Protein AF-A0A6A6ETF7-F1 (afdb_monomer_lite)

Structure (mmCIF, N/CA/C/O backbone):
data_AF-A0A6A6ETF7-F1
#
_entry.id   AF-A0A6A6ETF7-F1
#
loop_
_atom_site.group_PDB
_atom_site.id
_atom_site.type_symbol
_atom_site.label_atom_id
_atom_site.label_alt_id
_atom_site.label_comp_id
_atom_site.label_asym_id
_atom_site.label_entity_id
_atom_site.label_seq_id
_atom_site.pdbx_PDB_ins_code
_atom_site.Cartn_x
_atom_site.Cartn_y
_atom_site.Cartn_z
_atom_site.occupancy
_atom_site.B_iso_or_equiv
_atom_site.auth_seq_id
_atom_site.auth_comp_id
_atom_site.auth_asym_id
_atom_site.auth_atom_id
_atom_site.pdbx_PDB_model_num
ATOM 1 N N . MET A 1 1 ? 63.932 -12.619 68.335 1.00 44.94 1 MET A N 1
ATOM 2 C CA . MET A 1 1 ? 64.420 -13.642 67.388 1.00 44.94 1 MET A CA 1
ATOM 3 C C . MET A 1 1 ? 63.490 -14.837 67.486 1.00 44.94 1 MET A C 1
ATOM 5 O O . MET A 1 1 ? 63.514 -15.478 68.522 1.00 44.94 1 MET A O 1
ATOM 9 N N . LEU A 1 2 ? 62.611 -15.040 66.499 1.00 38.59 2 LEU A N 1
ATOM 10 C CA . LEU A 1 2 ? 62.119 -16.330 65.983 1.00 38.59 2 LEU A CA 1
ATOM 11 C C . LEU A 1 2 ? 60.986 -16.065 64.975 1.00 38.59 2 LEU A C 1
ATOM 13 O O . LEU A 1 2 ? 60.310 -15.043 65.042 1.00 38.59 2 LEU A O 1
ATOM 17 N N . LEU A 1 3 ? 60.922 -16.939 63.977 1.00 36.97 3 LEU A N 1
ATOM 18 C CA . LEU A 1 3 ? 60.403 -16.742 62.626 1.00 36.97 3 LEU A CA 1
ATOM 19 C C . LEU A 1 3 ? 58.872 -16.887 62.488 1.00 36.97 3 LEU A C 1
ATOM 21 O O . LEU A 1 3 ? 58.194 -17.436 63.348 1.00 36.97 3 LEU A O 1
ATOM 25 N N . SER A 1 4 ? 58.401 -16.395 61.336 1.00 43.34 4 SER A N 1
ATOM 26 C CA . SER A 1 4 ? 57.080 -16.509 60.688 1.00 43.34 4 SER A CA 1
ATOM 27 C C . SER A 1 4 ? 56.398 -17.891 60.768 1.00 43.34 4 SER A C 1
ATOM 29 O O . SER A 1 4 ? 57.079 -18.909 60.894 1.00 43.34 4 SER A O 1
ATOM 31 N N . PRO A 1 5 ? 55.072 -17.938 60.521 1.00 50.41 5 PRO A N 1
ATOM 32 C CA . PRO A 1 5 ? 54.635 -18.752 59.385 1.00 50.41 5 PRO A CA 1
ATOM 33 C C . PRO A 1 5 ? 53.624 -18.058 58.447 1.00 50.41 5 PRO A C 1
ATOM 35 O O . PRO A 1 5 ? 52.528 -17.669 58.834 1.00 50.41 5 PRO A O 1
ATOM 38 N N . SER A 1 6 ? 54.062 -17.931 57.191 1.00 51.25 6 SER A N 1
ATOM 39 C CA . SER A 1 6 ? 53.395 -18.310 55.932 1.00 51.25 6 SER A CA 1
ATOM 40 C C . SER A 1 6 ? 51.904 -17.993 55.719 1.00 51.25 6 SER A C 1
ATOM 42 O O . SER A 1 6 ? 51.019 -18.689 56.213 1.00 51.25 6 SER A O 1
ATOM 44 N N . ASN A 1 7 ? 51.666 -17.047 54.804 1.00 50.84 7 ASN A N 1
ATOM 45 C CA . ASN A 1 7 ? 50.427 -16.888 54.040 1.00 50.84 7 ASN A CA 1
ATOM 46 C C . ASN A 1 7 ? 50.161 -18.128 53.170 1.00 50.84 7 ASN A C 1
ATOM 48 O O . ASN A 1 7 ? 50.950 -18.442 52.278 1.00 50.84 7 ASN A O 1
ATOM 52 N N . ILE A 1 8 ? 49.029 -18.792 53.395 1.00 57.88 8 ILE A N 1
ATOM 53 C CA . ILE A 1 8 ? 48.493 -19.830 52.507 1.00 57.88 8 ILE A CA 1
ATOM 54 C C . ILE A 1 8 ? 47.525 -19.140 51.531 1.00 57.88 8 ILE A C 1
ATOM 56 O O . ILE A 1 8 ? 46.603 -18.462 51.992 1.00 57.88 8 ILE A O 1
ATOM 60 N N . PRO A 1 9 ? 47.685 -19.272 50.203 1.00 49.62 9 PRO A N 1
ATOM 61 C CA . PRO A 1 9 ? 46.727 -18.712 49.263 1.00 49.62 9 PRO A CA 1
ATOM 62 C C . PRO A 1 9 ? 45.439 -19.547 49.299 1.00 49.62 9 PRO A C 1
ATOM 64 O O . PRO A 1 9 ? 45.462 -20.756 49.076 1.00 49.62 9 PRO A O 1
ATOM 67 N N . SER A 1 10 ? 44.305 -18.903 49.587 1.00 49.78 10 SER A N 1
ATOM 68 C CA . SER A 1 10 ? 42.984 -19.521 49.431 1.00 49.78 10 SER A CA 1
ATOM 69 C C . SER A 1 10 ? 42.701 -19.743 47.948 1.00 49.78 10 SER A C 1
ATOM 71 O O . SER A 1 10 ? 42.482 -18.794 47.199 1.00 49.78 10 SER A O 1
ATOM 73 N N . ILE A 1 11 ? 42.702 -21.005 47.525 1.00 54.78 11 ILE A N 1
ATOM 74 C CA . ILE A 1 11 ? 42.208 -21.419 46.213 1.00 54.78 11 ILE A CA 1
ATOM 75 C C . ILE A 1 11 ? 40.679 -21.373 46.279 1.00 54.78 11 ILE A C 1
ATOM 77 O O . ILE A 1 11 ? 40.045 -22.239 46.880 1.00 54.78 11 ILE A O 1
ATOM 81 N N . ALA A 1 12 ? 40.082 -20.341 45.685 1.00 52.72 12 ALA A N 1
ATOM 82 C CA . ALA A 1 12 ? 38.643 -20.286 45.476 1.00 52.72 12 ALA A CA 1
ATOM 83 C C . ALA A 1 12 ? 38.267 -21.275 44.361 1.00 52.72 12 ALA A C 1
ATOM 85 O O . ALA A 1 12 ? 38.562 -21.049 43.188 1.00 52.72 12 ALA A O 1
ATOM 86 N N . PHE A 1 13 ? 37.630 -22.388 44.725 1.00 44.12 13 PHE A N 1
ATOM 87 C CA . PHE A 1 13 ? 36.999 -23.285 43.761 1.00 44.12 13 PHE A CA 1
ATOM 88 C C . PHE A 1 13 ? 35.711 -22.639 43.244 1.00 44.12 13 PHE A C 1
ATOM 90 O O . PHE A 1 13 ? 34.748 -22.460 43.989 1.00 44.12 13 PHE A O 1
ATOM 97 N N . LEU A 1 14 ? 35.688 -22.295 41.956 1.00 45.62 14 LEU A N 1
ATOM 98 C CA . LEU A 1 14 ? 34.476 -21.876 41.262 1.00 45.62 14 LEU A CA 1
ATOM 99 C C . LEU A 1 14 ? 33.649 -23.135 40.952 1.00 45.62 14 LEU A C 1
ATOM 101 O O . LEU A 1 14 ? 33.917 -23.846 39.984 1.00 45.62 14 LEU A O 1
ATOM 105 N N . ILE A 1 15 ? 32.673 -23.455 41.802 1.00 48.34 15 ILE A N 1
ATOM 106 C CA . ILE A 1 15 ? 31.709 -24.524 41.518 1.00 48.34 15 ILE A CA 1
ATOM 107 C C . ILE A 1 15 ? 30.706 -23.972 40.504 1.00 48.34 15 ILE A C 1
ATOM 109 O O . ILE A 1 15 ? 29.792 -23.227 40.855 1.00 48.34 15 ILE A O 1
ATOM 113 N N . ILE A 1 16 ? 30.882 -24.325 39.231 1.00 52.31 16 ILE A N 1
ATOM 114 C CA . ILE A 1 16 ? 29.877 -24.072 38.197 1.00 52.31 16 ILE A CA 1
ATOM 115 C C . ILE A 1 16 ? 28.761 -25.100 38.404 1.00 52.31 16 ILE A C 1
ATOM 117 O O . ILE A 1 16 ? 28.867 -26.241 37.959 1.00 52.31 16 ILE A O 1
ATOM 121 N N . LEU A 1 17 ? 27.693 -24.712 39.106 1.00 51.06 17 LEU A N 1
ATOM 122 C CA . LEU A 1 17 ? 26.443 -25.469 39.088 1.00 51.06 17 LEU A CA 1
ATOM 123 C C . LEU A 1 17 ? 25.827 -25.343 37.690 1.00 51.06 17 LEU A C 1
ATOM 125 O O . LEU A 1 17 ? 25.162 -24.358 37.371 1.00 51.06 17 LEU A O 1
ATOM 129 N N . SER A 1 18 ? 26.041 -26.351 36.847 1.00 55.19 18 SER A N 1
ATOM 130 C CA . SER A 1 18 ? 25.289 -26.530 35.609 1.00 55.19 18 SER A CA 1
ATOM 131 C C . SER A 1 18 ? 23.853 -26.934 35.953 1.00 55.19 18 SER A C 1
ATOM 133 O O . SER A 1 18 ? 23.510 -28.106 36.095 1.00 55.19 18 SER A O 1
ATOM 135 N N . CYS A 1 19 ? 22.979 -25.942 36.115 1.00 49.94 19 CYS A N 1
ATOM 136 C CA . CYS A 1 19 ? 21.549 -26.197 36.204 1.00 49.94 19 CYS A CA 1
ATOM 137 C C . CYS A 1 19 ? 21.045 -26.561 34.800 1.00 49.94 19 CYS A C 1
ATOM 139 O O . CYS A 1 19 ? 20.883 -25.699 33.938 1.00 49.94 19 CYS A O 1
ATOM 141 N N . SER A 1 20 ? 20.846 -27.855 34.551 1.00 55.03 20 SER A N 1
ATOM 142 C CA . SER A 1 20 ? 20.193 -28.337 33.332 1.00 55.03 20 SER A CA 1
ATOM 143 C C . SER A 1 20 ? 18.696 -28.066 33.463 1.00 55.03 20 SER A C 1
ATOM 145 O O . SER A 1 20 ? 17.945 -28.898 33.971 1.00 55.03 20 SER A O 1
ATOM 147 N N . ILE A 1 21 ? 18.257 -26.870 33.072 1.00 57.41 21 ILE A N 1
ATOM 148 C CA . ILE A 1 21 ? 16.829 -26.566 32.984 1.00 57.41 21 ILE A CA 1
ATOM 149 C C . ILE A 1 21 ? 16.309 -27.296 31.748 1.00 57.41 21 ILE A C 1
ATOM 151 O O . ILE A 1 21 ? 16.517 -26.858 30.618 1.00 57.41 21 ILE A O 1
ATOM 155 N N . ASN A 1 22 ? 15.642 -28.430 31.960 1.00 52.59 22 ASN A N 1
ATOM 156 C CA . ASN A 1 22 ? 14.823 -29.045 30.924 1.00 52.59 22 ASN A CA 1
ATOM 157 C C . ASN A 1 22 ? 13.681 -28.075 30.607 1.00 52.59 22 ASN A C 1
ATOM 159 O O . ASN A 1 22 ? 12.698 -27.990 31.344 1.00 52.59 22 ASN A O 1
ATOM 163 N N . VAL A 1 23 ? 13.828 -27.306 29.530 1.00 51.84 23 VAL A N 1
ATOM 164 C CA . VAL A 1 23 ? 12.736 -26.507 28.980 1.00 51.84 23 VAL A CA 1
ATOM 165 C C . VAL A 1 23 ? 11.774 -27.488 28.321 1.00 51.84 23 VAL A C 1
ATOM 167 O O . VAL A 1 23 ? 11.919 -27.834 27.151 1.00 51.84 23 VAL A O 1
ATOM 170 N N . PHE A 1 24 ? 10.802 -27.980 29.086 1.00 53.72 24 PHE A N 1
ATOM 171 C CA . PHE A 1 24 ? 9.647 -28.645 28.502 1.00 53.72 24 PHE A CA 1
ATOM 172 C C . PHE A 1 24 ? 8.941 -27.626 27.612 1.00 53.72 24 PHE A C 1
ATOM 174 O O . PHE A 1 24 ? 8.531 -26.559 28.077 1.00 53.72 24 PHE A O 1
ATOM 181 N N . GLY A 1 25 ? 8.848 -27.935 26.319 1.00 50.88 25 GLY A N 1
ATOM 182 C CA . GLY A 1 25 ? 8.063 -27.151 25.381 1.00 50.88 25 GLY A CA 1
ATOM 183 C C . GLY A 1 25 ? 6.614 -27.155 25.841 1.00 50.88 25 GLY A C 1
ATOM 184 O O . GLY A 1 25 ? 5.885 -28.103 25.573 1.00 50.88 25 GLY A O 1
ATOM 185 N N . LEU A 1 26 ? 6.205 -26.112 26.567 1.00 53.34 26 LEU A N 1
ATOM 186 C CA . LEU A 1 26 ? 4.798 -25.815 26.785 1.00 53.34 26 LEU A CA 1
ATOM 187 C C . LEU A 1 26 ? 4.145 -25.787 25.409 1.00 53.34 26 LEU A C 1
ATOM 189 O O . LEU A 1 26 ? 4.580 -25.043 24.528 1.00 53.34 26 LEU A O 1
ATOM 193 N N . GLU A 1 27 ? 3.129 -26.620 25.235 1.00 53.97 27 GLU A N 1
ATOM 194 C CA . GLU A 1 27 ? 2.269 -26.652 24.067 1.00 53.97 27 GLU A CA 1
ATOM 195 C C . GLU A 1 27 ? 1.580 -25.281 23.965 1.00 53.97 27 GLU A C 1
ATOM 197 O O . GLU A 1 27 ? 0.495 -25.050 24.490 1.00 53.97 27 GLU A O 1
ATOM 202 N N . ARG A 1 28 ? 2.258 -24.304 23.350 1.00 47.19 28 ARG A N 1
ATOM 203 C CA . ARG A 1 28 ? 1.742 -22.953 23.105 1.00 47.19 28 ARG A CA 1
ATOM 204 C C . ARG A 1 28 ? 0.733 -22.999 21.958 1.00 47.19 28 ARG A C 1
ATOM 206 O O . ARG A 1 28 ? 0.881 -22.301 20.961 1.00 47.19 28 ARG A O 1
ATOM 213 N N . ARG A 1 29 ? -0.295 -23.837 22.072 1.00 52.25 29 ARG A N 1
ATOM 214 C CA . ARG A 1 29 ? -1.501 -23.694 21.262 1.00 52.25 29 ARG A CA 1
ATOM 215 C C . ARG A 1 29 ? -2.370 -22.667 21.962 1.00 52.25 29 ARG A C 1
ATOM 217 O O . ARG A 1 29 ? -3.092 -22.987 22.902 1.00 52.25 29 ARG A O 1
ATOM 224 N N . ALA A 1 30 ? -2.265 -21.416 21.523 1.00 52.00 30 ALA A N 1
ATOM 225 C CA . ALA A 1 30 ? -3.294 -20.441 21.840 1.00 52.00 30 ALA A CA 1
ATOM 226 C C . ALA A 1 30 ? -4.632 -21.016 21.334 1.00 52.00 30 ALA A C 1
ATOM 228 O O . ALA A 1 30 ? -4.701 -21.406 20.166 1.00 52.00 30 ALA A O 1
ATOM 229 N N . PRO A 1 31 ? -5.676 -21.129 22.171 1.00 48.16 31 PRO A N 1
ATOM 230 C CA . PRO A 1 31 ? -6.996 -21.494 21.687 1.00 48.16 31 PRO A CA 1
ATOM 231 C C . PRO A 1 31 ? -7.471 -20.399 20.726 1.00 48.16 31 PRO A C 1
ATOM 233 O O . PRO A 1 31 ? -7.942 -19.348 21.154 1.00 48.16 31 PRO A O 1
ATOM 236 N N . SER A 1 32 ? -7.333 -20.617 19.417 1.00 57.53 32 SER A N 1
ATOM 237 C CA . SER A 1 32 ? -7.969 -19.757 18.428 1.00 57.53 32 SER A CA 1
ATOM 238 C C . SER A 1 32 ? -9.425 -20.186 18.338 1.00 57.53 32 SER A C 1
ATOM 240 O O . SER A 1 32 ? -9.745 -21.226 17.761 1.00 57.53 32 SER A O 1
ATOM 242 N N . ARG A 1 33 ? -10.341 -19.402 18.915 1.00 67.06 33 ARG A N 1
ATOM 243 C CA . ARG A 1 33 ? -11.718 -19.454 18.418 1.00 67.06 33 ARG A CA 1
ATOM 244 C C . ARG A 1 33 ? -11.640 -19.133 16.928 1.00 67.06 33 ARG A C 1
ATOM 246 O O . ARG A 1 33 ? -11.000 -18.153 16.560 1.00 67.06 33 ARG A O 1
ATOM 253 N N . ASN A 1 34 ? -12.250 -19.967 16.091 1.00 77.38 34 ASN A N 1
ATOM 254 C CA . ASN A 1 34 ? -12.427 -19.657 14.678 1.00 77.38 34 ASN A CA 1
ATOM 255 C C . ASN A 1 34 ? -13.341 -18.430 14.598 1.00 77.38 34 ASN A C 1
ATOM 257 O O . ASN A 1 34 ? -14.562 -18.554 14.672 1.00 77.38 34 ASN A O 1
ATOM 261 N N . VAL A 1 35 ? -12.743 -17.242 14.562 1.00 86.56 35 VAL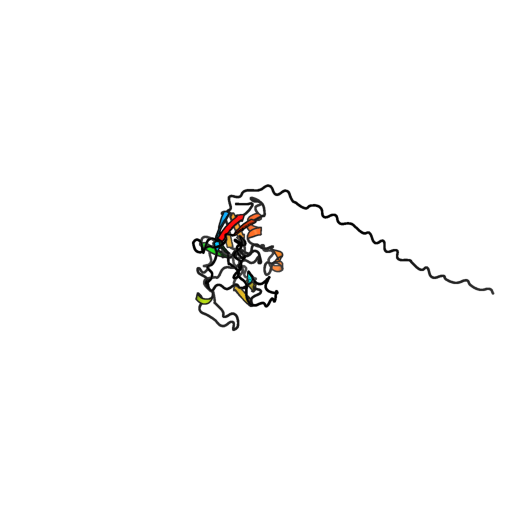 A N 1
ATOM 262 C CA . VAL A 1 35 ? -13.466 -15.989 14.366 1.00 86.56 35 VAL A CA 1
ATOM 263 C C . VAL A 1 35 ? -13.704 -15.873 12.871 1.00 86.56 35 VAL A C 1
ATOM 265 O O . VAL A 1 35 ? -12.749 -15.748 12.110 1.00 86.56 35 VAL A O 1
ATOM 268 N N . LEU A 1 36 ? -14.963 -15.977 12.453 1.00 91.12 36 LEU A N 1
ATOM 269 C CA . LEU A 1 36 ? -15.358 -15.639 11.090 1.00 91.12 36 LEU A CA 1
ATOM 270 C C . LEU A 1 36 ? -15.391 -14.118 10.962 1.00 91.12 36 LEU A C 1
ATOM 272 O O . LEU A 1 36 ? -15.839 -13.432 11.883 1.00 91.12 36 LEU A O 1
ATOM 276 N N . THR A 1 37 ? -14.934 -13.598 9.831 1.00 92.75 37 THR A N 1
ATOM 277 C CA . THR A 1 37 ? -14.960 -12.163 9.539 1.00 92.75 37 THR A CA 1
ATOM 278 C C . THR A 1 37 ? -15.678 -11.892 8.226 1.00 92.75 37 THR A C 1
ATOM 280 O O . THR A 1 37 ? -15.548 -12.649 7.269 1.00 92.75 37 THR A O 1
ATOM 283 N N . SER A 1 38 ? -16.425 -10.791 8.164 1.00 94.06 38 SER A N 1
ATOM 284 C CA . SER A 1 38 ? -16.999 -10.277 6.917 1.00 94.06 38 SER A CA 1
ATOM 285 C C . SER A 1 38 ? -16.022 -9.402 6.128 1.00 94.06 38 SER A C 1
ATOM 287 O O . SER A 1 38 ? -16.303 -9.066 4.980 1.00 94.06 38 SER A O 1
ATOM 289 N N . ASN A 1 39 ? -14.881 -9.032 6.719 1.00 95.44 39 ASN A N 1
ATOM 290 C CA . ASN A 1 39 ? -13.873 -8.172 6.098 1.00 95.44 39 ASN A CA 1
ATOM 291 C C . ASN A 1 39 ? -12.986 -9.010 5.170 1.00 95.44 39 ASN A C 1
ATOM 293 O O . ASN A 1 39 ? -11.820 -9.287 5.468 1.00 95.44 39 ASN A O 1
ATOM 297 N N . VAL A 1 40 ? -13.578 -9.466 4.067 1.00 95.00 40 VAL A N 1
ATOM 298 C CA . VAL A 1 40 ? -12.963 -10.384 3.107 1.00 95.00 40 VAL A CA 1
ATOM 299 C C . VAL A 1 40 ? -12.773 -9.690 1.765 1.00 95.00 40 VAL A C 1
ATOM 301 O O . VAL A 1 40 ? -13.702 -9.136 1.181 1.00 95.00 40 VAL A O 1
ATOM 304 N N . LEU A 1 41 ? -11.552 -9.766 1.254 1.00 95.00 41 LEU A N 1
ATOM 305 C CA . LEU A 1 41 ? -11.145 -9.265 -0.046 1.00 95.00 41 LEU A CA 1
ATOM 306 C C . LEU A 1 41 ? -10.841 -10.421 -0.989 1.00 95.00 41 LEU A C 1
ATOM 308 O O . LEU A 1 41 ? -10.175 -11.393 -0.627 1.00 95.00 41 LEU A O 1
ATOM 312 N N . LYS A 1 42 ? -11.284 -10.277 -2.237 1.00 94.94 42 LYS A N 1
AT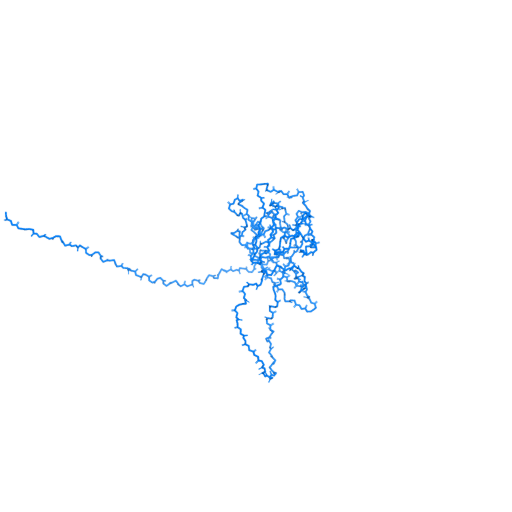OM 313 C CA . LYS A 1 42 ? -10.899 -11.186 -3.311 1.00 94.94 42 LYS A CA 1
ATOM 314 C C . LYS A 1 42 ? -9.511 -10.829 -3.826 1.00 94.94 42 LYS A C 1
ATOM 316 O O . LYS A 1 42 ? -9.252 -9.685 -4.194 1.00 94.94 42 LYS A O 1
ATOM 321 N N . LEU A 1 43 ? -8.658 -11.838 -3.929 1.00 92.38 43 LEU A N 1
ATOM 322 C CA . LEU A 1 43 ? -7.336 -11.720 -4.516 1.00 92.38 43 LEU A CA 1
ATOM 323 C C . LEU A 1 43 ? -7.371 -12.050 -6.006 1.00 92.38 43 LEU A C 1
ATOM 325 O O . LEU A 1 43 ? -8.068 -12.960 -6.462 1.00 92.38 43 LEU A O 1
ATOM 329 N N . THR A 1 44 ? -6.552 -11.329 -6.759 1.00 89.88 44 THR A N 1
ATOM 330 C CA . THR A 1 44 ? -6.265 -11.598 -8.167 1.00 89.88 44 THR A CA 1
ATOM 331 C C . THR A 1 44 ? -4.793 -11.957 -8.301 1.00 89.88 44 THR A C 1
ATOM 333 O O . THR A 1 44 ? -3.938 -11.260 -7.760 1.00 89.88 44 THR A O 1
ATOM 336 N N . SER A 1 45 ? -4.471 -13.030 -9.019 1.00 85.50 45 SER A N 1
ATOM 337 C CA . SER A 1 45 ? -3.078 -13.376 -9.316 1.00 85.50 45 SER A CA 1
ATOM 338 C C . SER A 1 45 ? -2.637 -12.769 -10.647 1.00 85.50 45 SER A C 1
ATOM 340 O O . SER A 1 45 ? -3.366 -12.864 -11.640 1.00 85.50 45 SER A O 1
ATOM 342 N N . ALA A 1 46 ? -1.425 -12.219 -10.707 1.00 72.88 46 ALA A N 1
ATOM 343 C CA . ALA A 1 46 ? -0.822 -11.817 -11.974 1.00 72.88 46 ALA A CA 1
ATOM 344 C C . ALA A 1 46 ? -0.637 -13.042 -12.899 1.00 72.88 46 ALA A C 1
ATOM 346 O O . ALA A 1 46 ? -0.288 -14.131 -12.427 1.00 72.88 46 ALA A O 1
ATOM 347 N N . PRO A 1 47 ? -0.869 -12.905 -14.218 1.00 64.00 47 PRO A N 1
ATOM 348 C CA . PRO A 1 47 ? -0.591 -13.981 -15.157 1.00 64.00 47 PRO A CA 1
ATOM 349 C C . PRO A 1 47 ? 0.923 -14.153 -15.338 1.00 64.00 47 PRO A C 1
ATOM 351 O O . PRO A 1 47 ? 1.692 -13.204 -15.224 1.00 64.00 47 PRO A O 1
ATOM 354 N N . TRP A 1 48 ? 1.311 -15.359 -15.746 1.00 53.97 48 TRP A N 1
ATOM 355 C CA . TRP A 1 48 ? 2.675 -15.825 -16.026 1.00 53.97 48 TRP A CA 1
ATOM 356 C C . TRP A 1 48 ? 3.581 -14.923 -16.894 1.00 53.97 48 TRP A C 1
ATOM 358 O O . TRP A 1 48 ? 4.779 -15.166 -16.946 1.00 53.97 48 TRP A O 1
ATOM 368 N N . HIS A 1 49 ? 3.033 -13.922 -17.594 1.00 45.59 49 HIS A N 1
ATOM 369 C CA . HIS A 1 49 ? 3.734 -13.128 -18.616 1.00 45.59 49 HIS A CA 1
ATOM 370 C C . HIS A 1 49 ? 3.664 -11.607 -18.391 1.00 45.59 49 HIS A C 1
ATOM 372 O O . HIS A 1 49 ? 3.956 -10.840 -19.308 1.00 45.59 49 HIS A O 1
ATOM 378 N N . PHE A 1 50 ? 3.245 -11.133 -17.214 1.00 39.75 50 PHE A N 1
ATOM 379 C CA . PHE A 1 50 ? 3.284 -9.693 -16.946 1.00 39.75 50 PHE A CA 1
ATOM 380 C C . PHE A 1 50 ? 4.728 -9.241 -16.673 1.00 39.75 50 PHE A C 1
ATOM 382 O O . PHE A 1 50 ? 5.398 -9.857 -15.849 1.00 39.75 50 PHE A O 1
ATOM 389 N N . PRO A 1 51 ? 5.219 -8.156 -17.301 1.00 38.09 51 PRO A N 1
ATOM 390 C CA . PRO A 1 51 ? 6.571 -7.652 -17.090 1.00 38.09 51 PRO A CA 1
ATOM 391 C C . PRO A 1 51 ? 6.654 -6.802 -15.814 1.00 38.09 51 PRO A C 1
ATOM 393 O O . PRO A 1 51 ? 7.379 -5.817 -15.779 1.00 38.09 51 PRO A O 1
ATOM 396 N N . ILE A 1 52 ? 5.898 -7.154 -14.773 1.00 43.00 52 ILE A N 1
ATOM 397 C CA . ILE A 1 52 ? 6.209 -6.693 -13.424 1.00 43.00 52 ILE A CA 1
ATOM 398 C C . ILE A 1 52 ? 6.984 -7.860 -12.845 1.00 43.00 52 ILE A C 1
ATOM 400 O O . ILE A 1 52 ? 6.413 -8.871 -12.444 1.00 43.00 52 ILE A O 1
ATOM 404 N N . SER A 1 53 ? 8.299 -7.759 -12.931 1.00 37.56 53 SER A N 1
ATOM 405 C CA . SER A 1 53 ? 9.208 -8.712 -12.330 1.00 37.56 53 SER A CA 1
ATOM 406 C C . SER A 1 53 ? 9.729 -8.119 -11.020 1.00 37.56 53 SER A C 1
ATOM 408 O O . SER A 1 53 ? 10.910 -7.792 -10.995 1.00 37.56 53 SER A O 1
ATOM 410 N N . PRO A 1 54 ? 8.956 -8.068 -9.915 1.00 39.38 54 PRO A N 1
ATOM 411 C CA . PRO A 1 54 ? 9.603 -8.191 -8.629 1.00 39.38 54 PRO A CA 1
ATOM 412 C C . PRO A 1 54 ? 9.940 -9.682 -8.516 1.00 39.38 54 PRO A C 1
ATOM 414 O O . PRO A 1 54 ? 9.122 -10.516 -8.114 1.00 39.38 54 PRO A O 1
ATOM 417 N N . ASN A 1 55 ? 11.142 -10.059 -8.954 1.00 39.03 55 ASN A N 1
ATOM 418 C CA . ASN A 1 55 ? 11.651 -11.427 -8.795 1.00 39.03 55 ASN A CA 1
ATOM 419 C C . ASN A 1 55 ? 11.925 -11.752 -7.308 1.00 39.03 55 ASN A C 1
ATOM 421 O O . ASN A 1 55 ? 12.404 -12.844 -6.985 1.00 39.03 55 ASN A O 1
ATOM 425 N N . SER A 1 56 ? 11.633 -10.814 -6.406 1.00 41.72 56 SER A N 1
ATOM 426 C CA . SER A 1 56 ? 11.854 -10.873 -4.967 1.00 41.72 56 SER A CA 1
ATOM 427 C C . SER A 1 56 ? 10.910 -11.811 -4.204 1.00 41.72 56 SER A C 1
ATOM 429 O O . SER A 1 56 ? 11.316 -12.337 -3.169 1.00 41.72 56 SER A O 1
ATOM 431 N N . LEU A 1 57 ? 9.708 -12.131 -4.705 1.00 43.91 57 LEU A N 1
ATOM 432 C CA . LEU A 1 57 ? 8.753 -12.943 -3.927 1.00 43.91 57 LEU A CA 1
ATOM 433 C C . LEU A 1 57 ? 9.028 -14.463 -3.920 1.00 43.91 57 LEU A C 1
ATOM 435 O O . LEU A 1 57 ? 8.375 -15.180 -3.164 1.00 43.91 57 LEU A O 1
ATOM 439 N N . SER A 1 58 ? 9.987 -14.996 -4.698 1.00 38.31 58 SER A N 1
ATOM 440 C CA . SER A 1 58 ? 10.274 -16.452 -4.696 1.00 38.31 58 SER A CA 1
ATOM 441 C C . SER A 1 58 ? 11.734 -16.885 -4.591 1.00 38.31 58 SER A C 1
ATOM 443 O O . SER A 1 58 ? 12.012 -18.085 -4.647 1.00 38.31 58 SER A O 1
ATOM 445 N N . LYS A 1 59 ? 12.701 -15.985 -4.401 1.00 33.06 59 LYS A N 1
ATOM 446 C CA . LYS A 1 59 ? 14.112 -16.393 -4.279 1.00 33.06 59 LYS A CA 1
ATOM 447 C C . LYS A 1 59 ? 14.530 -16.675 -2.834 1.00 33.06 59 LYS A C 1
ATOM 449 O O . LYS A 1 59 ? 15.462 -16.065 -2.323 1.00 33.06 59 LYS A O 1
ATOM 454 N N . ARG A 1 60 ? 13.882 -17.647 -2.179 1.00 34.56 60 ARG A N 1
ATOM 455 C CA . ARG A 1 60 ? 14.453 -18.275 -0.966 1.00 34.56 60 ARG A CA 1
ATOM 456 C C . ARG A 1 60 ? 14.716 -19.773 -1.030 1.00 34.56 60 ARG A C 1
ATOM 458 O O . ARG A 1 60 ? 15.374 -20.270 -0.130 1.00 34.56 60 ARG A O 1
ATOM 465 N N . PHE A 1 61 ? 14.344 -20.477 -2.096 1.00 38.78 61 PHE A N 1
ATOM 466 C CA . PHE A 1 61 ? 14.729 -21.884 -2.242 1.00 38.78 61 PHE A CA 1
ATOM 467 C C . PHE A 1 61 ? 15.080 -22.221 -3.686 1.00 38.78 61 PHE A C 1
ATOM 469 O O . PHE A 1 61 ? 14.248 -22.682 -4.453 1.00 38.78 61 PHE A O 1
ATOM 476 N N . SER A 1 62 ? 16.340 -22.002 -4.056 1.00 33.84 62 SER A N 1
ATOM 477 C CA . SER A 1 62 ? 16.966 -22.799 -5.112 1.00 33.84 62 SER A CA 1
ATOM 478 C C . SER A 1 62 ? 18.470 -22.856 -4.874 1.00 33.84 62 SER A C 1
ATOM 480 O O . SER A 1 62 ? 19.273 -22.299 -5.618 1.00 33.84 62 SER A O 1
ATOM 482 N N . HIS A 1 63 ? 18.844 -23.517 -3.781 1.00 34.88 63 HIS A N 1
ATOM 483 C CA . HIS A 1 63 ? 20.170 -24.103 -3.646 1.00 34.88 63 HIS A CA 1
ATOM 484 C C . HIS A 1 63 ? 20.002 -25.594 -3.361 1.00 34.88 63 HIS A C 1
ATOM 486 O O . HIS A 1 63 ? 20.161 -26.073 -2.247 1.00 34.88 63 HIS A O 1
ATOM 492 N N . SER A 1 64 ? 19.597 -26.320 -4.394 1.00 30.67 64 SER A N 1
ATOM 493 C CA . SER A 1 64 ? 19.823 -27.752 -4.496 1.00 30.67 64 SER A CA 1
ATOM 494 C C . SER A 1 64 ? 20.281 -27.984 -5.926 1.00 30.67 64 SER A C 1
ATOM 496 O O . SER A 1 64 ? 19.505 -27.948 -6.875 1.00 30.67 64 SER A O 1
ATOM 498 N N . GLN A 1 65 ? 21.596 -28.108 -6.069 1.00 39.00 65 GLN A N 1
ATOM 499 C CA . GLN A 1 65 ? 22.176 -28.874 -7.157 1.00 39.00 65 GLN A CA 1
ATOM 500 C C . GLN A 1 65 ? 21.516 -30.254 -7.129 1.00 39.00 65 GLN A C 1
ATOM 502 O O . GLN A 1 65 ? 21.558 -30.894 -6.082 1.00 39.00 65 GLN A O 1
ATOM 507 N N . PHE A 1 66 ? 20.946 -30.716 -8.238 1.00 28.14 66 PHE A N 1
ATOM 508 C CA . PHE A 1 66 ? 20.997 -32.138 -8.558 1.00 28.14 66 PHE A CA 1
ATOM 509 C C . PHE A 1 66 ? 20.844 -32.337 -10.068 1.00 28.14 66 PHE A C 1
ATOM 511 O O . PHE A 1 66 ? 19.807 -32.072 -10.669 1.00 28.14 66 PHE A O 1
ATOM 518 N N . ILE A 1 67 ? 21.961 -32.742 -10.662 1.00 33.69 67 ILE A N 1
ATOM 519 C CA . ILE A 1 67 ? 22.048 -33.478 -11.918 1.00 33.69 67 ILE A CA 1
ATOM 520 C C . ILE A 1 67 ? 21.294 -34.797 -11.710 1.00 33.69 67 ILE A C 1
ATOM 522 O O . ILE A 1 67 ? 21.619 -35.486 -10.753 1.00 33.69 67 ILE A O 1
ATOM 526 N N . ASP A 1 68 ? 20.344 -35.166 -12.572 1.00 31.14 68 ASP A N 1
ATOM 527 C CA . ASP A 1 68 ? 20.502 -36.420 -13.318 1.00 31.14 68 ASP A CA 1
ATOM 528 C C . ASP A 1 68 ? 19.505 -36.621 -14.461 1.00 31.14 68 ASP A C 1
ATOM 530 O O . ASP A 1 68 ? 18.416 -36.053 -14.522 1.00 31.14 68 ASP A O 1
ATOM 534 N N . THR A 1 69 ? 19.974 -37.422 -15.408 1.00 31.98 69 THR A N 1
ATOM 535 C CA . THR A 1 69 ? 19.478 -37.610 -16.767 1.00 31.98 69 THR A CA 1
ATOM 536 C C . THR A 1 69 ? 18.868 -39.015 -16.903 1.00 31.98 69 THR A C 1
ATOM 538 O O . THR A 1 69 ? 19.534 -39.984 -16.575 1.00 31.98 69 THR A O 1
ATOM 541 N N . ILE A 1 70 ? 17.662 -39.101 -17.486 1.00 34.62 70 ILE A N 1
ATOM 542 C CA . ILE A 1 70 ? 17.077 -40.223 -18.269 1.00 34.62 70 ILE A CA 1
ATOM 543 C C . ILE A 1 70 ? 16.617 -41.539 -17.572 1.00 34.62 70 ILE A C 1
ATOM 545 O O . ILE A 1 70 ? 17.396 -42.285 -16.997 1.00 34.62 70 ILE A O 1
ATOM 549 N N . ALA A 1 71 ? 15.337 -41.851 -17.867 1.00 34.25 71 ALA A N 1
ATOM 550 C CA . ALA A 1 71 ? 14.631 -43.141 -18.040 1.00 34.25 71 ALA A CA 1
ATOM 551 C C . ALA A 1 71 ? 14.407 -44.099 -16.850 1.00 34.25 71 ALA A C 1
ATOM 553 O O . ALA A 1 71 ? 15.329 -44.744 -16.371 1.00 34.25 71 ALA A O 1
ATOM 554 N N . HIS A 1 72 ? 13.137 -44.382 -16.533 1.00 30.97 72 HIS A N 1
ATOM 555 C CA . HIS A 1 72 ? 12.384 -45.479 -17.163 1.00 30.97 72 HIS A CA 1
ATOM 556 C C . HIS A 1 72 ? 10.882 -45.411 -16.821 1.00 30.97 72 HIS A C 1
ATOM 558 O O . HIS A 1 72 ? 10.472 -44.874 -15.799 1.00 30.97 72 HIS A O 1
ATOM 564 N N . ASP A 1 73 ? 10.107 -45.927 -17.766 1.00 42.22 73 ASP A N 1
ATOM 565 C CA . ASP A 1 73 ? 8.659 -46.099 -17.844 1.00 42.22 73 ASP A CA 1
ATOM 566 C C . ASP A 1 73 ? 8.128 -47.072 -16.773 1.00 42.22 73 ASP A C 1
ATOM 568 O O . ASP A 1 73 ? 8.524 -48.230 -16.804 1.00 42.22 73 ASP A O 1
ATOM 572 N N . GLU A 1 74 ? 7.241 -46.625 -15.873 1.00 36.38 74 GLU A N 1
ATOM 573 C CA . GLU A 1 74 ? 6.150 -47.429 -15.292 1.00 36.38 74 GLU A CA 1
ATOM 574 C C . GLU A 1 74 ? 4.984 -46.505 -14.896 1.00 36.38 74 GLU A C 1
ATOM 576 O O . GLU A 1 74 ? 5.139 -45.502 -14.196 1.00 36.38 74 GLU A O 1
ATOM 581 N N . ALA A 1 75 ? 3.791 -46.840 -15.386 1.00 41.47 75 ALA A N 1
ATOM 582 C CA . ALA A 1 75 ? 2.556 -46.113 -15.146 1.00 41.47 75 ALA A CA 1
ATOM 583 C C . ALA A 1 75 ? 1.999 -46.403 -13.740 1.00 41.47 75 ALA A C 1
ATOM 585 O O . ALA A 1 75 ? 1.118 -47.245 -13.571 1.00 41.47 75 ALA A O 1
ATOM 586 N N . GLU A 1 76 ? 2.461 -45.663 -12.735 1.00 37.84 76 GLU A N 1
ATOM 587 C CA . GLU A 1 76 ? 1.695 -45.446 -11.505 1.00 37.84 76 GLU A CA 1
ATOM 588 C C . GLU A 1 76 ? 0.775 -44.233 -11.691 1.00 37.84 76 GLU A C 1
ATOM 590 O O . GLU A 1 76 ? 1.212 -43.158 -12.109 1.00 37.84 76 GLU A O 1
ATOM 595 N N . VAL A 1 77 ? -0.512 -44.376 -11.349 1.00 42.53 77 VAL A N 1
ATOM 596 C CA . VAL A 1 77 ? -1.419 -43.231 -11.163 1.00 42.53 77 VAL A CA 1
ATOM 597 C C . VAL A 1 77 ? -0.964 -42.499 -9.907 1.00 42.53 77 VAL A C 1
ATOM 599 O O . VAL A 1 77 ? -1.492 -42.67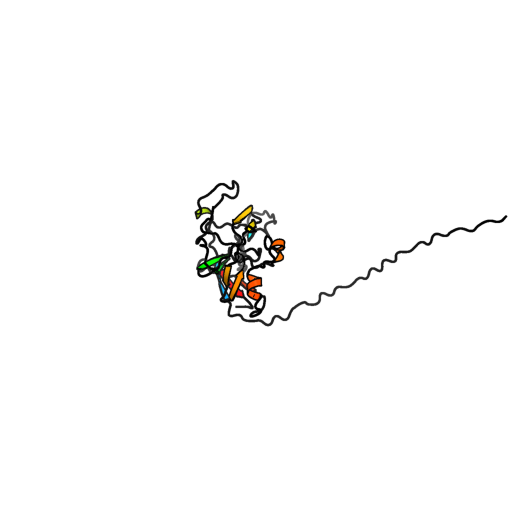8 -8.809 1.00 42.53 77 VAL A O 1
ATOM 602 N N . ASN A 1 78 ? 0.077 -41.695 -10.077 1.00 38.41 78 ASN A N 1
ATOM 603 C CA . ASN A 1 78 ? 0.619 -40.865 -9.037 1.00 38.41 78 ASN A CA 1
ATOM 604 C C . ASN A 1 78 ? -0.319 -39.661 -8.877 1.00 38.41 78 ASN A C 1
ATOM 606 O O . ASN A 1 78 ? -0.300 -38.722 -9.669 1.00 38.41 78 ASN A O 1
ATOM 610 N N . ASN A 1 79 ? -1.154 -39.668 -7.833 1.00 38.88 79 ASN A N 1
ATOM 611 C CA . ASN A 1 79 ? -1.894 -38.477 -7.386 1.00 38.88 79 ASN A CA 1
ATOM 612 C C . ASN A 1 79 ? -0.962 -37.403 -6.789 1.00 38.88 79 ASN A C 1
ATOM 614 O O . ASN A 1 79 ? -1.402 -36.495 -6.084 1.00 38.88 79 ASN A O 1
ATOM 618 N N . GLN A 1 80 ? 0.335 -37.484 -7.057 1.00 40.50 80 GLN A N 1
ATOM 619 C CA . GLN A 1 80 ? 1.281 -36.416 -6.839 1.00 40.50 80 GLN A CA 1
ATOM 620 C C . GLN A 1 80 ? 1.101 -35.416 -7.975 1.00 40.50 80 GLN A C 1
ATOM 622 O O . GLN A 1 80 ? 1.726 -35.483 -9.028 1.00 40.50 80 GLN A O 1
ATOM 627 N N . GLN A 1 81 ? 0.191 -34.465 -7.757 1.00 36.44 81 GLN A N 1
ATOM 628 C CA . GLN A 1 81 ? 0.286 -33.206 -8.475 1.00 36.44 81 GLN A CA 1
ATOM 629 C C . GLN A 1 81 ? 1.679 -32.649 -8.201 1.00 36.44 81 GLN A C 1
ATOM 631 O O . GLN A 1 81 ? 1.944 -32.218 -7.077 1.00 36.44 81 GLN A O 1
ATOM 636 N N . ASP A 1 82 ? 2.540 -32.633 -9.217 1.00 37.78 82 ASP A N 1
ATOM 637 C CA . ASP A 1 82 ? 3.821 -31.953 -9.110 1.00 37.78 82 ASP A CA 1
ATOM 638 C C . ASP A 1 82 ? 3.577 -30.532 -8.594 1.00 37.78 82 ASP A C 1
ATOM 640 O O . ASP A 1 82 ? 2.796 -29.743 -9.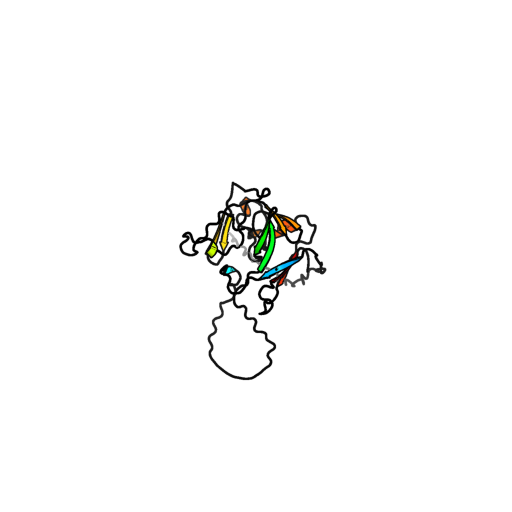159 1.00 37.78 82 ASP A O 1
ATOM 644 N N . LEU A 1 83 ? 4.224 -30.215 -7.471 1.00 39.09 83 LEU A N 1
ATOM 645 C CA . LEU A 1 83 ? 4.253 -28.875 -6.908 1.00 39.09 83 LEU A CA 1
ATOM 646 C C . LEU A 1 83 ? 5.245 -28.047 -7.731 1.00 39.09 83 LEU A C 1
ATOM 648 O O . LEU A 1 83 ? 6.322 -27.670 -7.279 1.00 39.09 83 LEU A O 1
ATOM 652 N N . LEU A 1 84 ? 4.887 -27.805 -8.988 1.00 38.00 84 LEU A N 1
ATOM 653 C CA . LEU A 1 84 ? 5.623 -26.927 -9.881 1.00 38.00 84 LEU A CA 1
ATOM 654 C C . LEU A 1 84 ? 5.391 -25.481 -9.436 1.00 38.00 84 LEU A C 1
ATOM 656 O O . LEU A 1 84 ? 4.508 -24.784 -9.942 1.00 38.00 84 LEU A O 1
ATOM 660 N N . THR A 1 85 ? 6.200 -25.016 -8.484 1.00 40.38 85 THR A N 1
ATOM 661 C CA . THR A 1 85 ? 6.356 -23.587 -8.186 1.00 40.38 85 THR A CA 1
ATOM 662 C C . THR A 1 85 ? 7.215 -22.964 -9.283 1.00 40.38 85 THR A C 1
ATOM 664 O O . THR A 1 85 ? 8.382 -22.630 -9.095 1.00 40.38 85 THR A O 1
ATOM 667 N N . LEU A 1 86 ? 6.656 -22.870 -10.484 1.00 37.91 86 LEU A N 1
ATOM 668 C CA . LEU A 1 86 ? 7.288 -22.162 -11.587 1.00 37.91 86 LEU A CA 1
ATOM 669 C C . LEU A 1 86 ? 7.134 -20.659 -11.288 1.00 37.91 86 LEU A C 1
ATOM 671 O O . LEU A 1 86 ? 6.075 -20.086 -11.503 1.00 37.91 86 LEU A O 1
ATOM 675 N N . GLY A 1 87 ? 8.170 -20.033 -10.733 1.00 50.44 87 GLY A N 1
ATOM 676 C CA . GLY A 1 87 ? 8.204 -18.588 -10.484 1.00 50.44 87 GLY A CA 1
ATOM 677 C C . GLY A 1 87 ? 7.249 -18.081 -9.391 1.00 50.44 87 GLY A C 1
ATOM 678 O O . GLY A 1 87 ? 6.171 -18.619 -9.134 1.00 50.44 87 GLY A O 1
ATOM 679 N N . GLY A 1 88 ? 7.662 -17.017 -8.705 1.00 57.72 88 GLY A N 1
ATOM 680 C CA . GLY A 1 88 ? 6.801 -16.311 -7.761 1.00 57.72 88 GLY A CA 1
ATOM 681 C C . GLY A 1 88 ? 5.556 -15.765 -8.450 1.00 57.72 88 GLY A C 1
ATOM 682 O O . GLY A 1 88 ? 5.635 -15.196 -9.537 1.00 57.72 88 GLY A O 1
ATOM 683 N N . ARG A 1 89 ? 4.396 -15.929 -7.812 1.00 70.44 89 ARG A N 1
ATOM 684 C CA . ARG A 1 89 ? 3.163 -15.255 -8.221 1.00 70.44 89 ARG A CA 1
ATOM 685 C C . ARG A 1 89 ? 2.961 -14.018 -7.375 1.00 70.44 89 ARG A C 1
ATOM 687 O O . ARG A 1 89 ? 3.092 -14.067 -6.157 1.00 70.44 89 ARG A O 1
ATOM 694 N N . VAL A 1 90 ? 2.574 -12.942 -8.042 1.00 77.94 90 VAL A N 1
ATOM 695 C CA . VAL A 1 90 ? 2.142 -11.711 -7.394 1.00 77.94 90 VAL A CA 1
ATOM 696 C C . VAL A 1 90 ? 0.635 -11.796 -7.185 1.00 77.94 90 VAL A C 1
ATOM 698 O O . VAL A 1 90 ? -0.115 -12.006 -8.145 1.00 77.94 90 VAL A O 1
ATOM 701 N N . TYR A 1 91 ? 0.198 -11.651 -5.938 1.00 86.25 91 TYR A N 1
ATOM 702 C CA . TYR A 1 91 ? -1.213 -11.554 -5.578 1.00 86.25 91 TYR A CA 1
ATOM 703 C C . TYR A 1 91 ? -1.547 -10.101 -5.299 1.00 86.25 91 TYR A C 1
ATOM 705 O O . TYR A 1 91 ? -0.747 -9.369 -4.719 1.00 86.25 91 TYR A O 1
ATOM 713 N N . MET A 1 92 ? -2.722 -9.683 -5.742 1.00 87.88 92 MET A N 1
ATOM 714 C CA . MET A 1 92 ? -3.163 -8.306 -5.637 1.00 87.88 92 MET A CA 1
ATOM 715 C C . MET A 1 92 ? -4.594 -8.235 -5.132 1.00 87.88 92 MET A C 1
ATOM 717 O O . MET A 1 92 ? -5.399 -9.130 -5.399 1.00 87.88 92 MET A O 1
ATOM 721 N N . THR A 1 93 ? -4.920 -7.143 -4.458 1.00 91.56 93 THR A N 1
ATOM 722 C CA . THR A 1 93 ? -6.279 -6.818 -4.029 1.00 91.56 93 THR A CA 1
ATOM 723 C C . THR A 1 93 ? -6.611 -5.377 -4.372 1.00 91.56 93 THR A C 1
ATOM 725 O O . THR A 1 93 ? -5.720 -4.549 -4.556 1.00 91.56 93 THR A O 1
ATOM 728 N N . ASN A 1 94 ? -7.904 -5.081 -4.440 1.00 91.88 94 ASN A N 1
ATOM 729 C CA . ASN A 1 94 ? -8.364 -3.707 -4.518 1.00 91.88 94 ASN A CA 1
ATOM 730 C C . ASN A 1 94 ? -8.354 -3.070 -3.127 1.00 91.88 94 ASN A C 1
ATOM 732 O O . ASN A 1 94 ? -8.746 -3.705 -2.145 1.00 91.88 94 ASN A O 1
ATOM 736 N N . VAL A 1 95 ? -7.930 -1.815 -3.086 1.00 90.94 95 VAL A N 1
ATOM 737 C CA . VAL A 1 95 ? -7.993 -0.916 -1.932 1.00 90.94 95 VAL A CA 1
ATOM 738 C C . VAL A 1 95 ? -8.472 0.450 -2.413 1.00 90.94 95 VAL A C 1
ATOM 740 O O . VAL A 1 95 ? -8.380 0.753 -3.608 1.00 90.94 95 VAL A O 1
ATOM 743 N N . THR A 1 96 ? -8.937 1.288 -1.498 1.00 92.62 96 THR A N 1
ATOM 744 C CA . THR A 1 96 ? -9.224 2.696 -1.792 1.00 92.62 96 THR A CA 1
ATOM 745 C C . THR A 1 96 ? -8.179 3.568 -1.110 1.00 92.62 96 THR A C 1
ATOM 747 O O . THR A 1 96 ? -7.898 3.365 0.066 1.00 92.62 96 THR A O 1
ATOM 750 N N . LEU A 1 97 ? -7.604 4.515 -1.850 1.00 91.25 97 LEU A N 1
ATOM 751 C CA . LEU A 1 97 ? -6.731 5.575 -1.343 1.00 91.25 97 LEU A CA 1
ATOM 752 C C . LEU A 1 97 ? -7.429 6.917 -1.597 1.00 91.25 97 LEU A C 1
ATOM 754 O O . LEU A 1 97 ? -7.758 7.239 -2.746 1.00 91.25 97 LEU A O 1
ATOM 758 N N . GLY A 1 98 ? -7.721 7.659 -0.534 1.00 91.75 98 GLY A N 1
ATOM 759 C CA . GLY A 1 98 ? -8.621 8.806 -0.556 1.00 91.75 98 GLY A CA 1
ATOM 760 C C . GLY A 1 98 ? -9.990 8.412 -1.113 1.00 91.75 98 GLY A C 1
ATOM 761 O O . GLY A 1 98 ? -10.726 7.626 -0.523 1.00 91.75 98 GLY A O 1
ATOM 762 N N . ASN A 1 99 ? -10.323 8.926 -2.296 1.00 90.88 99 ASN A N 1
ATOM 763 C CA . ASN A 1 99 ? -11.561 8.619 -3.019 1.00 90.88 99 ASN A CA 1
ATOM 764 C C . ASN A 1 99 ? -11.341 7.790 -4.301 1.00 90.88 99 ASN A C 1
ATOM 766 O O . ASN A 1 99 ? -12.229 7.734 -5.155 1.00 90.88 99 ASN A O 1
ATOM 770 N N . GLN A 1 100 ? -10.169 7.171 -4.461 1.00 91.56 100 GLN A N 1
ATOM 771 C CA . GLN A 1 100 ? -9.765 6.470 -5.680 1.00 91.56 100 GLN A CA 1
ATOM 772 C C . GLN A 1 100 ? -9.425 5.004 -5.392 1.00 91.56 100 GLN A C 1
ATOM 774 O O . GLN A 1 100 ? -8.692 4.694 -4.455 1.00 91.56 100 GLN A O 1
ATOM 779 N N . SER A 1 101 ? -9.937 4.086 -6.213 1.00 91.88 101 SER A N 1
ATOM 780 C CA . SER A 1 101 ? -9.631 2.658 -6.089 1.00 91.88 101 SER A CA 1
ATOM 781 C C . SER A 1 101 ? -8.380 2.279 -6.874 1.00 91.88 101 SER A C 1
ATOM 783 O O . SER A 1 101 ? -8.221 2.674 -8.030 1.00 91.88 101 SER A O 1
ATOM 785 N N . TYR A 1 102 ? -7.538 1.453 -6.257 1.00 89.94 102 TYR A N 1
ATOM 786 C CA . TYR A 1 102 ? -6.296 0.947 -6.828 1.00 89.94 102 TYR A CA 1
ATOM 787 C C . TYR A 1 102 ? -6.139 -0.544 -6.560 1.00 89.94 102 TYR A C 1
ATOM 789 O O . TYR A 1 102 ? -6.675 -1.085 -5.594 1.00 89.94 102 TYR A O 1
ATOM 797 N N . THR A 1 103 ? -5.363 -1.207 -7.412 1.00 87.50 103 THR A N 1
ATOM 798 C CA . THR A 1 103 ? -4.967 -2.601 -7.219 1.00 87.50 103 THR A CA 1
ATOM 799 C C . THR A 1 103 ? -3.537 -2.640 -6.700 1.00 87.50 103 THR A C 1
ATOM 801 O O . THR A 1 103 ? -2.610 -2.256 -7.414 1.00 87.50 103 THR A O 1
ATOM 804 N N . LEU A 1 104 ? -3.362 -3.111 -5.468 1.00 86.38 104 LEU A N 1
ATOM 805 C CA . LEU A 1 104 ? -2.066 -3.196 -4.802 1.00 86.38 104 LEU A CA 1
ATOM 806 C C . LEU A 1 104 ? -1.619 -4.644 -4.649 1.00 86.38 104 LEU A C 1
ATOM 808 O O . LEU A 1 104 ? -2.442 -5.543 -4.475 1.00 86.38 104 LEU A O 1
ATOM 812 N N . VAL A 1 105 ? -0.306 -4.855 -4.697 1.00 84.94 105 VAL A N 1
ATOM 813 C CA . VAL A 1 105 ? 0.317 -6.139 -4.367 1.00 84.94 105 VAL A CA 1
ATOM 814 C C . VAL A 1 105 ? 0.206 -6.375 -2.865 1.00 84.94 105 VAL A C 1
ATOM 816 O O . VAL A 1 105 ? 0.472 -5.464 -2.086 1.00 84.94 105 VAL A O 1
ATOM 819 N N . ILE A 1 106 ? -0.160 -7.595 -2.469 1.00 87.06 106 ILE A N 1
ATOM 820 C CA . ILE A 1 106 ? -0.027 -8.030 -1.078 1.00 87.06 106 ILE A CA 1
ATOM 821 C C . ILE A 1 106 ? 1.366 -8.622 -0.877 1.00 87.06 106 ILE A C 1
ATOM 823 O O . ILE A 1 106 ? 1.759 -9.562 -1.572 1.00 87.06 106 ILE A O 1
ATOM 827 N N . ASP A 1 107 ? 2.115 -8.077 0.072 1.00 83.19 107 ASP A N 1
ATOM 828 C CA . ASP A 1 107 ? 3.459 -8.549 0.382 1.00 83.19 107 ASP A CA 1
ATOM 829 C C . ASP A 1 107 ? 3.587 -8.802 1.884 1.00 83.19 107 ASP A C 1
ATOM 831 O O . ASP A 1 107 ? 3.602 -7.884 2.696 1.00 83.19 107 ASP A O 1
ATOM 835 N N . THR A 1 108 ? 3.662 -10.075 2.270 1.00 84.25 108 THR A N 1
ATOM 836 C CA . THR A 1 108 ? 3.901 -10.478 3.665 1.00 84.25 108 THR A CA 1
ATOM 837 C C . THR A 1 108 ? 5.382 -10.443 4.045 1.00 84.25 108 THR A C 1
ATOM 839 O O . THR A 1 108 ? 5.718 -10.741 5.189 1.00 84.25 108 THR A O 1
ATOM 842 N N . GLY A 1 109 ? 6.275 -10.180 3.089 1.00 78.31 109 GLY A N 1
ATOM 843 C CA . GLY A 1 109 ? 7.720 -10.073 3.274 1.00 78.31 109 GLY A CA 1
ATOM 844 C C . GLY A 1 109 ? 8.213 -8.642 3.489 1.00 78.31 109 GLY A C 1
ATOM 845 O O . GLY A 1 109 ? 9.350 -8.467 3.927 1.00 78.31 109 GLY A O 1
ATOM 846 N N . SER A 1 110 ? 7.371 -7.640 3.236 1.00 75.31 110 SER A N 1
ATOM 847 C CA . SER A 1 110 ? 7.643 -6.236 3.530 1.00 75.31 110 SER A CA 1
ATOM 848 C C . SER A 1 110 ? 6.513 -5.615 4.342 1.00 75.31 110 SER A C 1
ATOM 850 O O . SER A 1 110 ? 5.407 -6.150 4.451 1.00 75.31 110 SER A O 1
ATOM 852 N N . SER A 1 111 ? 6.823 -4.489 4.964 1.00 78.69 111 SER A N 1
ATOM 853 C CA . SER A 1 111 ? 5.867 -3.712 5.757 1.00 78.69 111 SER A CA 1
ATOM 854 C C . SER A 1 111 ? 5.597 -2.351 5.147 1.00 78.69 111 SER A C 1
ATOM 856 O O . SER A 1 111 ? 4.768 -1.614 5.667 1.00 78.69 111 SER A O 1
ATOM 858 N N . ASP A 1 112 ? 6.333 -2.038 4.080 1.00 79.25 112 ASP A N 1
ATOM 859 C CA . ASP A 1 112 ? 6.327 -0.747 3.441 1.00 79.25 112 ASP A CA 1
ATOM 860 C C . ASP A 1 112 ? 5.254 -0.619 2.400 1.00 79.25 112 ASP A C 1
ATOM 862 O O . ASP A 1 112 ? 4.726 -1.547 1.781 1.00 79.25 112 ASP A O 1
ATOM 866 N N . THR A 1 113 ? 4.993 0.657 2.244 1.00 85.00 113 THR A N 1
ATOM 867 C CA . THR A 1 113 ? 3.754 1.159 1.814 1.00 85.00 113 THR A CA 1
ATOM 868 C C . THR A 1 113 ? 4.215 2.270 0.796 1.00 85.00 113 THR A C 1
ATOM 870 O O . THR A 1 113 ? 4.728 3.298 1.182 1.00 85.00 113 THR A O 1
ATOM 873 N N . TRP A 1 114 ? 4.077 2.099 -0.538 1.00 87.12 114 TRP A N 1
ATOM 874 C CA . TRP A 1 114 ? 4.103 3.093 -1.629 1.00 87.12 114 TRP A CA 1
ATOM 875 C C . TRP A 1 114 ? 2.855 3.100 -2.578 1.00 87.12 114 TRP A C 1
ATOM 877 O O . TRP A 1 114 ? 1.876 2.425 -2.341 1.00 87.12 114 TRP A O 1
ATOM 887 N N . ILE A 1 115 ? 2.831 3.855 -3.671 1.00 88.56 115 ILE A N 1
ATOM 888 C CA . ILE A 1 115 ? 2.028 3.608 -4.894 1.00 88.56 115 ILE A CA 1
ATOM 889 C C . ILE A 1 115 ? 2.692 4.445 -5.990 1.00 88.56 115 ILE A C 1
ATOM 891 O O . ILE A 1 115 ? 3.262 5.492 -5.695 1.00 88.56 115 ILE A O 1
ATOM 895 N N . ALA A 1 116 ? 2.700 3.992 -7.245 1.00 89.44 116 ALA A N 1
ATOM 896 C CA . ALA A 1 116 ? 3.350 4.754 -8.309 1.00 89.44 116 ALA A CA 1
ATOM 897 C C . ALA A 1 116 ? 2.574 6.050 -8.600 1.00 89.44 116 ALA A C 1
ATOM 899 O O . ALA A 1 116 ? 1.462 5.992 -9.121 1.00 89.44 116 ALA A O 1
ATOM 900 N N . GLY A 1 117 ? 3.159 7.205 -8.275 1.00 90.56 117 GLY A N 1
ATOM 901 C CA . GLY A 1 117 ? 2.571 8.522 -8.530 1.00 90.56 117 GLY A CA 1
ATOM 902 C C . GLY A 1 117 ? 2.516 8.895 -10.014 1.00 90.56 117 GLY A C 1
ATOM 903 O O . GLY A 1 117 ? 3.208 8.318 -10.856 1.00 90.56 117 GLY A O 1
ATOM 904 N N . SER A 1 118 ? 1.713 9.901 -10.360 1.00 90.69 118 SER A N 1
ATOM 905 C CA . SER A 1 118 ? 1.600 10.414 -11.734 1.00 90.69 118 SER A CA 1
ATOM 906 C C . SER A 1 118 ? 2.905 11.004 -12.282 1.00 90.69 118 SER A C 1
ATOM 908 O O . SER A 1 118 ? 3.085 11.092 -13.494 1.00 90.69 118 SER A O 1
ATOM 910 N N . ASN A 1 119 ? 3.826 11.376 -11.394 1.00 89.81 119 ASN A N 1
ATOM 911 C CA . ASN A 1 119 ? 5.179 11.843 -11.695 1.00 89.81 119 ASN A CA 1
ATOM 912 C C . ASN A 1 119 ? 6.208 10.700 -11.836 1.00 89.81 119 ASN A C 1
ATOM 914 O O . ASN A 1 119 ? 7.406 10.979 -11.902 1.00 89.81 119 ASN A O 1
ATOM 918 N N . LEU A 1 120 ? 5.769 9.434 -11.892 1.00 89.62 120 LEU A N 1
ATOM 919 C CA . LEU A 1 120 ? 6.643 8.268 -12.010 1.00 89.62 120 LEU A CA 1
ATOM 920 C C . LEU A 1 120 ? 7.675 8.435 -13.133 1.00 89.62 120 LEU A C 1
ATOM 922 O O . LEU A 1 120 ? 7.328 8.638 -14.302 1.00 89.62 120 LEU A O 1
ATOM 926 N N . GLN A 1 121 ? 8.937 8.206 -12.776 1.00 92.00 121 GLN A N 1
ATOM 927 C CA . GLN A 1 121 ? 10.032 8.021 -13.718 1.00 92.00 121 GLN A CA 1
ATOM 928 C C . GLN A 1 121 ? 10.495 6.570 -13.674 1.00 92.00 121 GLN A C 1
ATOM 930 O O . GLN A 1 121 ? 11.106 6.121 -12.706 1.00 92.00 121 GLN A O 1
ATOM 935 N N . CYS A 1 122 ? 10.207 5.821 -14.735 1.00 89.56 122 CYS A N 1
ATOM 936 C CA . CYS A 1 122 ? 10.693 4.456 -14.838 1.00 89.56 122 CYS A CA 1
ATOM 937 C C . CYS A 1 122 ? 12.189 4.442 -15.168 1.00 89.56 122 CYS A C 1
ATOM 939 O O . CYS A 1 122 ? 12.613 5.046 -16.154 1.00 89.56 122 CYS A O 1
ATOM 941 N N . LEU A 1 123 ? 12.989 3.723 -14.381 1.00 88.75 123 LEU A N 1
ATOM 942 C CA . LEU A 1 123 ? 14.435 3.614 -14.577 1.00 88.75 123 LEU A CA 1
ATOM 943 C C . LEU A 1 123 ? 14.829 2.191 -14.980 1.00 88.75 123 LEU A C 1
ATOM 945 O O . LEU A 1 123 ? 14.201 1.200 -14.608 1.00 88.75 123 LEU A O 1
ATOM 949 N N . ARG A 1 124 ? 15.898 2.064 -15.767 1.00 83.56 124 ARG A N 1
ATOM 950 C CA . ARG A 1 124 ? 16.496 0.754 -16.062 1.00 83.56 124 ARG A CA 1
ATOM 951 C C . ARG A 1 124 ? 17.264 0.260 -14.839 1.00 83.56 124 ARG A C 1
ATOM 953 O O . ARG A 1 124 ? 18.191 0.940 -14.420 1.00 83.56 124 ARG A O 1
ATOM 960 N N . ARG A 1 125 ? 16.978 -0.961 -14.371 1.00 74.88 125 ARG A N 1
ATOM 961 C CA . ARG A 1 125 ? 17.612 -1.571 -13.183 1.00 74.88 125 ARG A CA 1
ATOM 962 C C . ARG A 1 125 ? 19.133 -1.375 -13.105 1.00 74.88 125 ARG A C 1
ATOM 964 O O . ARG A 1 125 ? 19.635 -0.893 -12.107 1.00 74.88 125 ARG A O 1
ATOM 971 N N . ILE A 1 126 ? 19.857 -1.712 -14.177 1.00 78.06 126 ILE A N 1
ATOM 972 C CA . ILE A 1 126 ? 21.333 -1.719 -14.168 1.00 78.06 126 ILE A CA 1
ATOM 973 C C . ILE A 1 126 ? 21.922 -0.319 -14.371 1.00 78.06 126 ILE A C 1
ATOM 975 O O . ILE A 1 126 ? 22.897 0.044 -13.729 1.00 78.06 126 ILE A O 1
ATOM 979 N N . THR A 1 127 ? 21.376 0.459 -15.307 1.00 84.94 127 THR A N 1
ATOM 980 C CA . THR A 1 127 ? 22.010 1.718 -15.733 1.00 84.94 127 THR A CA 1
ATOM 981 C C . THR A 1 127 ? 21.412 2.953 -15.072 1.00 84.94 127 THR A C 1
ATOM 983 O O . THR A 1 127 ? 21.913 4.044 -15.304 1.00 84.94 127 THR A O 1
ATOM 986 N N . GLN A 1 128 ? 20.289 2.801 -14.362 1.00 86.06 128 GLN A N 1
ATOM 987 C CA . GLN A 1 128 ? 19.487 3.876 -13.767 1.00 86.06 128 GLN A CA 1
ATOM 988 C C . GLN A 1 128 ? 19.101 5.000 -14.745 1.00 86.06 128 GLN A C 1
ATOM 990 O O . GLN A 1 128 ? 18.713 6.091 -14.345 1.00 86.06 128 GLN A O 1
ATOM 995 N N . PHE A 1 129 ? 19.156 4.727 -16.052 1.00 91.25 129 PHE A N 1
ATOM 996 C CA . PHE A 1 129 ? 18.730 5.679 -17.075 1.00 91.25 129 PHE A CA 1
ATOM 997 C C . PHE A 1 129 ? 17.210 5.633 -17.249 1.00 91.25 129 PHE A C 1
ATOM 999 O O . PHE A 1 129 ? 16.635 4.538 -17.155 1.00 91.25 129 PHE A O 1
ATOM 1006 N N . PRO A 1 130 ? 16.576 6.770 -17.593 1.00 93.62 130 PRO A N 1
ATOM 1007 C CA . PRO A 1 130 ? 15.156 6.819 -17.906 1.00 93.62 130 PRO A CA 1
ATOM 1008 C C . PRO A 1 130 ? 14.743 5.786 -18.961 1.00 93.62 130 PRO A C 1
ATOM 1010 O O . PRO A 1 130 ? 15.427 5.543 -19.963 1.00 93.62 130 PRO A O 1
ATOM 1013 N N . ALA A 1 131 ? 13.597 5.167 -18.727 1.00 90.00 131 ALA A N 1
ATOM 1014 C CA . ALA A 1 131 ? 12.921 4.239 -19.612 1.00 90.00 131 ALA A CA 1
ATOM 1015 C C . ALA A 1 131 ? 11.456 4.672 -19.791 1.00 90.00 131 ALA A C 1
ATOM 1017 O O . ALA A 1 131 ? 10.920 5.399 -18.957 1.00 90.00 131 ALA A O 1
ATOM 1018 N N . PRO A 1 132 ? 10.775 4.215 -20.856 1.00 88.12 132 PRO A N 1
ATOM 1019 C CA . PRO A 1 132 ? 9.340 4.437 -20.989 1.00 88.12 132 PRO A CA 1
ATOM 1020 C C . PRO A 1 132 ? 8.580 3.873 -19.782 1.00 88.12 132 PRO A C 1
ATOM 1022 O O . PRO A 1 132 ? 8.840 2.739 -19.379 1.00 88.12 132 PRO A O 1
ATOM 1025 N N . ASN A 1 133 ? 7.603 4.618 -19.254 1.00 82.44 133 ASN A N 1
ATOM 1026 C CA . ASN A 1 133 ? 6.818 4.198 -18.082 1.00 82.44 133 ASN A CA 1
ATOM 1027 C C . ASN A 1 133 ? 6.093 2.858 -18.278 1.00 82.44 133 ASN A C 1
ATOM 1029 O O . ASN A 1 133 ? 5.923 2.104 -17.322 1.00 82.44 133 ASN A O 1
ATOM 1033 N N . SER A 1 134 ? 5.765 2.497 -19.524 1.00 80.75 134 SER A N 1
ATOM 1034 C CA . SER A 1 134 ? 5.216 1.180 -19.872 1.00 80.75 134 SER A CA 1
ATOM 1035 C C . SER A 1 134 ? 6.114 0.010 -19.460 1.00 80.75 134 SER A C 1
ATOM 1037 O O . SER A 1 134 ? 5.612 -1.087 -19.231 1.00 80.75 134 SER A O 1
ATOM 1039 N N . ARG A 1 135 ? 7.428 0.230 -19.318 1.00 81.00 135 ARG A N 1
ATOM 1040 C CA . ARG A 1 135 ? 8.386 -0.791 -18.879 1.00 81.00 135 ARG A CA 1
ATOM 1041 C C . ARG A 1 135 ? 8.242 -1.149 -17.401 1.00 81.00 135 ARG A C 1
ATOM 1043 O O . ARG A 1 135 ? 8.521 -2.288 -17.053 1.00 81.00 135 ARG A O 1
ATOM 1050 N N . CYS A 1 136 ? 7.803 -0.211 -16.565 1.00 80.25 136 CYS A N 1
ATOM 1051 C CA . CYS A 1 136 ? 7.539 -0.467 -15.149 1.00 80.25 136 CYS A CA 1
ATOM 1052 C C . CYS A 1 136 ? 6.183 -1.160 -14.930 1.00 80.25 136 CYS A C 1
ATOM 1054 O O . CYS A 1 136 ? 5.926 -1.697 -13.860 1.00 80.25 136 CYS A O 1
ATOM 1056 N N . GLY A 1 137 ? 5.313 -1.183 -15.947 1.00 76.50 137 GLY A N 1
ATOM 1057 C CA . GLY A 1 137 ? 4.114 -2.023 -15.950 1.00 76.50 137 GLY A CA 1
ATOM 1058 C C . GLY A 1 137 ? 2.993 -1.582 -15.002 1.00 76.50 137 GLY A C 1
ATOM 1059 O O . GLY A 1 137 ? 2.027 -2.328 -14.834 1.00 76.50 137 GLY A O 1
ATOM 1060 N N . PHE A 1 138 ? 3.075 -0.385 -14.411 1.00 80.69 138 PHE A N 1
ATOM 1061 C CA . PHE A 1 138 ? 1.997 0.168 -13.591 1.00 80.69 138 PHE A CA 1
ATOM 1062 C C . PHE A 1 138 ? 0.788 0.522 -14.457 1.00 80.69 138 PHE A C 1
ATOM 1064 O O . PHE A 1 138 ? 0.899 1.251 -15.442 1.00 80.69 138 PHE A O 1
ATOM 1071 N N . ARG A 1 139 ? -0.377 -0.024 -14.094 1.00 72.12 139 ARG A N 1
ATOM 1072 C CA . ARG A 1 139 ? -1.624 0.155 -14.853 1.00 72.12 139 ARG A CA 1
ATOM 1073 C C . ARG A 1 139 ? -2.279 1.505 -14.596 1.00 72.12 139 ARG A C 1
ATOM 1075 O O . ARG A 1 139 ? -2.755 2.135 -15.531 1.00 72.12 139 ARG A O 1
ATOM 1082 N N . GLN A 1 140 ? -2.322 1.908 -13.333 1.00 83.44 140 GLN A N 1
ATOM 1083 C CA . GLN A 1 140 ? -2.927 3.150 -12.880 1.00 83.44 140 GLN A CA 1
ATOM 1084 C C . GLN A 1 140 ? -1.906 3.865 -12.010 1.00 83.44 140 GLN A C 1
ATOM 1086 O O . GLN A 1 140 ? -1.306 3.244 -11.132 1.00 83.44 140 GLN A O 1
ATOM 1091 N N . LEU A 1 141 ? -1.694 5.144 -12.300 1.00 87.00 141 LEU A N 1
ATOM 1092 C CA . LEU A 1 141 ? -0.833 6.001 -11.501 1.00 87.00 141 LEU A CA 1
ATOM 1093 C C . LEU A 1 141 ? -1.689 6.775 -10.506 1.00 87.00 141 LEU A C 1
ATOM 1095 O O . LEU A 1 141 ? -2.824 7.148 -10.808 1.00 87.00 141 LEU A O 1
ATOM 1099 N N . TYR A 1 142 ? -1.137 6.980 -9.321 1.00 90.44 142 TYR A N 1
ATOM 1100 C CA . TYR A 1 142 ? -1.770 7.724 -8.254 1.00 90.44 142 TYR A CA 1
ATOM 1101 C C . TYR A 1 142 ? -1.723 9.220 -8.547 1.00 90.44 142 TYR A C 1
ATOM 1103 O O . TYR A 1 142 ? -0.661 9.782 -8.823 1.00 90.44 142 TYR A O 1
ATOM 1111 N N . HIS A 1 143 ? -2.890 9.848 -8.469 1.00 90.38 143 HIS A N 1
ATOM 1112 C CA . HIS A 1 143 ? -3.028 11.294 -8.431 1.00 90.38 143 HIS A CA 1
ATOM 1113 C C . HIS A 1 143 ? -3.358 11.695 -7.003 1.00 90.38 143 HIS A C 1
ATOM 1115 O O . HIS A 1 143 ? -4.318 11.164 -6.436 1.00 90.38 143 HIS A O 1
ATOM 1121 N N . GLU A 1 144 ? -2.568 12.621 -6.460 1.00 90.75 144 GLU A N 1
ATOM 1122 C CA . GLU A 1 144 ? -2.728 13.120 -5.096 1.00 90.75 144 GLU A CA 1
ATOM 1123 C C . GLU A 1 144 ? -4.181 13.499 -4.813 1.00 90.75 144 GLU A C 1
ATOM 1125 O O . GLU A 1 144 ? -4.827 14.226 -5.576 1.00 90.75 144 GLU A O 1
ATOM 1130 N N . SER A 1 145 ? -4.706 12.936 -3.729 1.00 91.19 145 SER A N 1
ATOM 1131 C CA . SER A 1 145 ? -6.060 13.193 -3.266 1.00 91.19 145 SER A CA 1
ATOM 1132 C C . SER A 1 145 ? -6.077 14.359 -2.271 1.00 91.19 145 SER A C 1
ATOM 1134 O O . SER A 1 145 ? -5.044 14.785 -1.763 1.00 91.19 145 SER A O 1
ATOM 1136 N N . LEU A 1 146 ? -7.270 14.862 -1.943 1.00 93.88 146 LEU A N 1
ATOM 1137 C CA . LEU A 1 146 ? -7.428 15.911 -0.926 1.00 93.88 146 LEU A CA 1
ATOM 1138 C C . LEU A 1 146 ? -7.096 15.437 0.498 1.00 93.88 146 LEU A C 1
ATOM 1140 O O . LEU A 1 146 ? -6.972 16.269 1.392 1.00 93.88 146 LEU A O 1
ATOM 1144 N N . THR A 1 147 ? -7.013 14.124 0.723 1.00 93.69 147 THR A N 1
ATOM 1145 C CA . THR A 1 147 ? -6.697 13.521 2.024 1.00 93.69 147 THR A CA 1
ATOM 1146 C C . THR A 1 147 ? -5.223 13.142 2.157 1.00 93.69 147 THR A C 1
ATOM 1148 O O . THR A 1 147 ? -4.811 12.729 3.242 1.00 93.69 147 THR A O 1
ATOM 1151 N N . PHE A 1 148 ? -4.429 13.322 1.095 1.00 92.38 148 PHE A N 1
ATOM 1152 C CA . PHE A 1 148 ? -2.990 13.118 1.140 1.00 92.38 148 PHE A CA 1
ATOM 1153 C C . PHE A 1 148 ? -2.287 14.279 1.844 1.00 92.38 148 PHE A C 1
ATOM 1155 O O . PHE A 1 148 ? -2.457 15.445 1.492 1.00 92.38 148 PHE A O 1
ATOM 1162 N N . GLU A 1 149 ? -1.451 13.947 2.822 1.00 91.56 149 GLU A N 1
ATOM 1163 C CA . GLU A 1 149 ? -0.632 14.897 3.569 1.00 91.56 149 GLU A CA 1
ATOM 1164 C C . GLU A 1 149 ? 0.833 14.465 3.505 1.00 91.56 149 GLU A C 1
ATOM 1166 O O . GLU A 1 149 ? 1.254 13.542 4.209 1.00 91.56 149 GLU A O 1
ATOM 1171 N N . ARG A 1 150 ? 1.617 15.140 2.659 1.00 90.50 150 ARG A N 1
ATOM 1172 C CA . ARG A 1 150 ? 3.064 14.930 2.539 1.00 90.50 150 ARG A CA 1
ATOM 1173 C C . ARG A 1 150 ? 3.779 15.248 3.855 1.00 90.50 150 ARG A C 1
ATOM 1175 O O . ARG A 1 150 ? 3.509 16.254 4.508 1.00 90.50 150 ARG A O 1
ATOM 1182 N N . ILE A 1 151 ? 4.748 14.413 4.213 1.00 88.12 151 ILE A N 1
ATOM 1183 C CA . ILE A 1 151 ? 5.671 14.631 5.326 1.00 88.12 151 ILE A CA 1
ATOM 1184 C C . ILE A 1 151 ? 6.936 15.272 4.751 1.00 88.12 151 ILE A C 1
ATOM 1186 O O . ILE A 1 151 ? 7.875 14.591 4.364 1.00 88.12 151 ILE A O 1
ATOM 1190 N N . GLU A 1 152 ? 6.970 16.604 4.705 1.00 87.56 152 GLU A N 1
ATOM 1191 C CA . GLU A 1 152 ? 8.038 17.374 4.034 1.00 87.56 152 GLU A CA 1
ATOM 1192 C C . GLU A 1 152 ? 9.456 17.132 4.571 1.00 87.56 152 GLU A C 1
ATOM 1194 O O . GLU A 1 152 ? 10.443 17.450 3.913 1.00 87.56 152 GLU A O 1
ATOM 1199 N N . SER A 1 153 ? 9.586 16.601 5.787 1.00 84.88 153 SER A N 1
ATOM 1200 C CA . SER A 1 153 ? 10.887 16.339 6.402 1.00 84.88 153 SER A CA 1
ATOM 1201 C C . SER A 1 153 ? 11.562 15.059 5.904 1.00 84.88 153 SER A C 1
ATOM 1203 O O . SER A 1 153 ? 12.726 14.849 6.241 1.00 84.88 153 SER A O 1
ATOM 1205 N N . HIS A 1 154 ? 10.856 14.199 5.160 1.00 83.31 154 HIS A N 1
ATOM 1206 C CA . HIS A 1 154 ? 11.342 12.874 4.779 1.00 83.31 154 HIS A CA 1
ATOM 1207 C C . HIS A 1 154 ? 10.853 12.451 3.392 1.00 83.31 154 HIS A C 1
ATOM 1209 O O . HIS A 1 154 ? 9.694 12.642 3.037 1.00 83.31 154 HIS A O 1
ATOM 1215 N N . ASP A 1 155 ? 11.723 11.752 2.669 1.00 86.81 155 ASP A N 1
ATOM 1216 C CA . ASP A 1 155 ? 11.365 11.049 1.441 1.00 86.81 155 ASP A CA 1
ATOM 1217 C C . ASP A 1 155 ? 11.209 9.547 1.714 1.00 86.81 155 ASP A C 1
ATOM 1219 O O . ASP A 1 155 ? 11.850 8.966 2.599 1.00 86.81 155 ASP A O 1
ATOM 1223 N N . PHE A 1 156 ? 10.362 8.893 0.926 1.00 84.75 156 PHE A N 1
ATOM 1224 C CA . PHE A 1 156 ? 10.256 7.443 0.899 1.00 84.75 156 PHE A CA 1
ATOM 1225 C C . PHE A 1 156 ? 11.389 6.873 0.048 1.00 84.75 156 PHE A C 1
ATOM 1227 O O . PHE A 1 156 ? 11.630 7.327 -1.071 1.00 84.75 156 PHE A O 1
ATOM 1234 N N . THR A 1 157 ? 12.097 5.864 0.555 1.00 84.69 157 THR A N 1
ATOM 1235 C CA . THR A 1 157 ? 13.066 5.091 -0.230 1.00 84.69 157 THR A CA 1
ATOM 1236 C C . THR A 1 157 ? 13.098 3.650 0.259 1.00 84.69 157 THR A C 1
ATOM 1238 O O . THR A 1 157 ? 13.259 3.398 1.451 1.00 84.69 157 THR A O 1
ATOM 1241 N N . VAL A 1 158 ? 12.993 2.700 -0.667 1.00 77.69 158 VAL A N 1
ATOM 1242 C CA . VAL A 1 158 ? 13.114 1.266 -0.380 1.00 77.69 158 VAL A CA 1
ATOM 1243 C C . VAL A 1 158 ? 13.914 0.582 -1.479 1.00 77.69 158 VAL A C 1
ATOM 1245 O O . VAL A 1 158 ? 13.790 0.927 -2.655 1.00 77.69 158 VAL A O 1
ATOM 1248 N N . SER A 1 159 ? 14.713 -0.408 -1.089 1.00 79.62 159 SER A N 1
ATOM 1249 C CA . SER A 1 159 ? 15.436 -1.289 -2.005 1.00 79.62 159 SER A CA 1
ATOM 1250 C C . SER A 1 159 ? 15.102 -2.738 -1.682 1.00 79.62 159 SER A C 1
ATOM 1252 O O . SER A 1 159 ? 15.176 -3.163 -0.528 1.00 79.62 159 SER A O 1
ATOM 1254 N N . TYR A 1 160 ? 14.756 -3.502 -2.708 1.00 71.81 160 TYR A N 1
ATOM 1255 C CA . TYR A 1 160 ? 14.451 -4.920 -2.612 1.00 71.81 160 TYR A CA 1
ATOM 1256 C C . TYR A 1 160 ? 15.700 -5.771 -2.870 1.00 71.81 160 TYR A C 1
ATOM 1258 O O . TYR A 1 160 ? 16.731 -5.310 -3.363 1.00 71.81 160 TYR A O 1
ATOM 1266 N N . THR A 1 161 ? 15.618 -7.055 -2.517 1.00 69.00 161 THR A N 1
ATOM 1267 C CA . THR A 1 161 ? 16.738 -8.007 -2.617 1.00 69.00 161 THR A CA 1
ATOM 1268 C C . THR A 1 161 ? 17.161 -8.327 -4.053 1.00 69.00 161 THR A C 1
ATOM 1270 O O . THR A 1 161 ? 18.195 -8.959 -4.256 1.00 69.00 161 THR A O 1
ATOM 1273 N N . ASP A 1 162 ? 16.376 -7.914 -5.044 1.00 65.12 162 ASP A N 1
ATOM 1274 C CA . ASP A 1 162 ? 16.631 -8.066 -6.474 1.00 65.12 162 ASP A CA 1
ATOM 1275 C C . ASP A 1 162 ? 17.127 -6.776 -7.146 1.00 65.12 162 ASP A C 1
ATOM 1277 O O . ASP A 1 162 ? 17.102 -6.681 -8.376 1.00 65.12 162 ASP A O 1
ATOM 1281 N N . GLU A 1 163 ? 17.624 -5.825 -6.345 1.00 72.62 163 GLU A N 1
ATOM 1282 C CA . GLU A 1 163 ? 18.180 -4.533 -6.780 1.00 72.62 163 GLU A CA 1
ATOM 1283 C C . GLU A 1 163 ? 17.138 -3.578 -7.380 1.00 72.62 163 GLU A C 1
ATOM 1285 O O . GLU A 1 163 ? 17.490 -2.514 -7.897 1.00 72.62 163 GLU A O 1
ATOM 1290 N N . GLU A 1 164 ? 15.851 -3.926 -7.318 1.00 76.00 164 GLU A N 1
ATOM 1291 C CA . GLU A 1 164 ? 14.789 -2.961 -7.558 1.00 76.00 164 GLU A CA 1
ATOM 1292 C C . GLU A 1 164 ? 14.735 -1.965 -6.407 1.00 76.00 164 GLU A C 1
ATOM 1294 O O . GLU A 1 164 ? 14.940 -2.306 -5.241 1.00 76.00 164 GLU A O 1
ATOM 1299 N N . PHE A 1 165 ? 14.464 -0.713 -6.742 1.00 81.75 165 PHE A N 1
ATOM 1300 C CA . PHE A 1 165 ? 14.384 0.360 -5.772 1.00 81.75 165 PHE A CA 1
ATOM 1301 C C . PHE A 1 165 ? 13.260 1.306 -6.143 1.00 81.75 165 PHE A C 1
ATOM 1303 O O . PHE A 1 165 ? 12.867 1.419 -7.308 1.00 81.75 165 PHE A O 1
ATOM 1310 N N . LEU A 1 166 ? 12.763 2.001 -5.135 1.00 85.44 166 LEU A N 1
ATOM 1311 C CA . LEU A 1 166 ? 11.748 3.024 -5.272 1.00 85.44 166 LEU A CA 1
ATOM 1312 C C . LEU A 1 166 ? 12.161 4.210 -4.426 1.00 85.44 166 LEU A C 1
ATOM 1314 O O . LEU A 1 166 ? 12.721 4.046 -3.343 1.00 85.44 166 LEU A O 1
ATOM 1318 N N . SER A 1 167 ? 11.868 5.395 -4.935 1.00 88.56 167 SER A N 1
ATOM 1319 C CA . SER A 1 167 ? 12.051 6.646 -4.223 1.00 88.56 167 SER A CA 1
ATOM 1320 C C . SER A 1 167 ? 10.915 7.585 -4.600 1.00 88.56 167 SER A C 1
ATOM 1322 O O . SER A 1 167 ? 10.435 7.549 -5.738 1.00 88.56 167 SER A O 1
ATOM 1324 N N . GLY A 1 168 ? 10.454 8.378 -3.644 1.00 89.94 168 GLY A N 1
ATOM 1325 C CA . GLY A 1 168 ? 9.370 9.323 -3.853 1.00 89.94 168 GLY A CA 1
ATOM 1326 C C . GLY A 1 168 ? 8.947 9.988 -2.558 1.00 89.94 168 GLY A C 1
ATOM 1327 O O . GLY A 1 168 ? 9.652 9.936 -1.554 1.00 89.94 168 GLY A O 1
ATOM 1328 N N . ASP A 1 169 ? 7.771 10.594 -2.590 1.00 89.69 169 ASP A N 1
ATOM 1329 C CA . ASP A 1 169 ? 7.256 11.339 -1.453 1.00 89.69 169 ASP A CA 1
ATOM 1330 C C . ASP A 1 169 ? 6.739 10.390 -0.370 1.00 89.69 169 ASP A C 1
ATOM 1332 O O . ASP A 1 169 ? 6.056 9.401 -0.655 1.00 89.69 169 ASP A O 1
ATOM 1336 N N . LEU A 1 170 ? 7.053 10.707 0.885 1.00 87.50 170 LEU A N 1
ATOM 1337 C CA . LEU A 1 170 ? 6.426 10.081 2.039 1.00 87.50 170 LEU A CA 1
ATOM 1338 C C . LEU A 1 170 ? 5.300 10.988 2.537 1.00 87.50 170 LEU A C 1
ATOM 1340 O O . LEU A 1 170 ? 5.461 12.200 2.649 1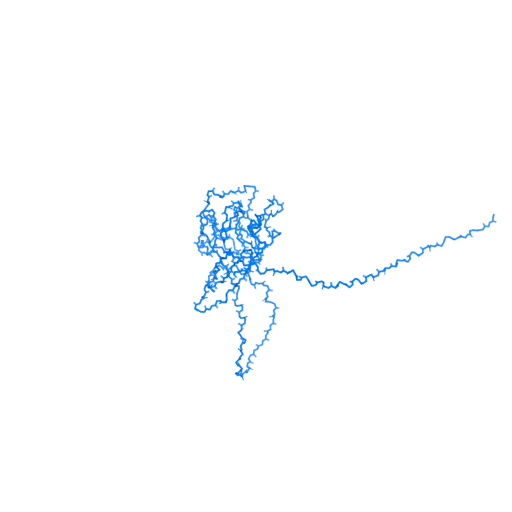.00 87.50 170 LEU A O 1
ATOM 1344 N N . GLY A 1 171 ? 4.148 10.415 2.851 1.00 87.94 171 GLY A N 1
ATOM 1345 C CA . GLY A 1 171 ? 2.989 11.170 3.319 1.00 87.94 171 GLY A CA 1
ATOM 1346 C C . GLY A 1 171 ? 1.922 10.247 3.869 1.00 87.94 171 GLY A C 1
ATOM 1347 O O . GLY A 1 171 ? 2.017 9.045 3.655 1.00 87.94 171 GLY A O 1
ATOM 1348 N N . THR A 1 172 ? 0.929 10.788 4.570 1.00 89.38 172 THR A N 1
ATOM 1349 C CA . THR A 1 172 ? -0.238 10.031 5.047 1.00 89.38 172 THR A CA 1
ATOM 1350 C C . THR A 1 172 ? -1.404 10.142 4.071 1.00 89.38 172 THR A C 1
ATOM 1352 O O . THR A 1 172 ? -1.557 11.161 3.411 1.00 89.38 172 THR A O 1
ATOM 1355 N N . GLU A 1 173 ? -2.229 9.104 3.988 1.00 91.50 173 GLU A N 1
ATOM 1356 C CA . GLU A 1 173 ? -3.424 9.044 3.144 1.00 91.50 173 GLU A CA 1
ATOM 1357 C C . GLU A 1 173 ? -4.553 8.308 3.888 1.00 91.50 173 GLU A C 1
ATOM 1359 O O . GLU A 1 173 ? -4.287 7.468 4.758 1.00 91.50 173 GLU A O 1
ATOM 1364 N N . GLU A 1 174 ? -5.812 8.617 3.564 1.00 92.25 174 GLU A N 1
ATOM 1365 C CA . GLU A 1 174 ? -6.964 7.808 3.981 1.00 92.25 174 GLU A CA 1
ATOM 1366 C C . GLU A 1 174 ? -6.998 6.523 3.150 1.00 92.25 174 GLU A C 1
ATOM 1368 O O . GLU A 1 174 ? -7.066 6.559 1.924 1.00 92.25 174 GLU A O 1
ATOM 1373 N N . VAL A 1 175 ? -6.959 5.374 3.815 1.00 90.56 175 VAL A N 1
ATOM 1374 C CA . VAL A 1 175 ? -6.909 4.065 3.168 1.00 90.56 175 VAL A CA 1
ATOM 1375 C C . VAL A 1 175 ? -8.097 3.230 3.620 1.00 90.56 175 VAL A C 1
ATOM 1377 O O . VAL A 1 175 ? -8.339 3.080 4.817 1.00 90.56 175 VAL A O 1
ATOM 1380 N N . GLU A 1 176 ? -8.822 2.652 2.665 1.00 92.62 176 GLU A N 1
ATOM 1381 C CA . GLU A 1 176 ? -9.888 1.689 2.929 1.00 92.62 176 GLU A CA 1
ATOM 1382 C C . GLU A 1 176 ? -9.510 0.304 2.398 1.00 92.62 176 GLU A C 1
ATOM 1384 O O . GLU A 1 176 ? -9.217 0.121 1.209 1.00 92.62 176 GLU A O 1
ATOM 1389 N N . VAL A 1 177 ? -9.541 -0.689 3.286 1.00 91.25 177 VAL A N 1
ATOM 1390 C CA . VAL A 1 177 ? -9.212 -2.087 2.996 1.00 91.25 177 VAL A CA 1
ATOM 1391 C C . VAL A 1 177 ? -10.284 -2.968 3.618 1.00 91.25 177 VAL A C 1
ATOM 1393 O O . VAL A 1 177 ? -10.484 -2.952 4.827 1.00 91.25 177 VAL A O 1
ATOM 1396 N N . ALA A 1 178 ? -10.975 -3.760 2.798 1.00 91.19 178 ALA A N 1
ATOM 1397 C CA . ALA A 1 178 ? -12.034 -4.665 3.259 1.00 91.19 178 ALA A CA 1
ATOM 1398 C C . ALA A 1 178 ? -13.168 -3.964 4.047 1.00 91.19 178 ALA A C 1
ATOM 1400 O O . ALA A 1 178 ? -13.736 -4.562 4.957 1.00 91.19 178 ALA A O 1
ATOM 1401 N N . GLY A 1 179 ? -13.475 -2.701 3.719 1.00 88.94 179 GLY A N 1
ATOM 1402 C CA . GLY A 1 179 ? -14.470 -1.879 4.425 1.00 88.94 179 GLY A CA 1
ATOM 1403 C C . GLY A 1 179 ? -13.972 -1.248 5.731 1.00 88.94 179 GLY A C 1
ATOM 1404 O O . GLY A 1 179 ? -14.730 -0.548 6.399 1.00 88.94 179 GLY A O 1
ATOM 1405 N N . LEU A 1 180 ? -12.710 -1.475 6.098 1.00 90.12 180 LEU A N 1
ATOM 1406 C CA . LEU A 1 180 ? -12.059 -0.857 7.248 1.00 90.12 180 LEU A CA 1
ATOM 1407 C C . LEU A 1 180 ? -11.279 0.365 6.790 1.00 90.12 180 LEU A C 1
ATOM 1409 O O . LEU A 1 180 ? -10.547 0.296 5.802 1.00 90.12 180 LEU A O 1
ATOM 1413 N N . LYS A 1 181 ? -11.415 1.461 7.529 1.00 90.75 181 LYS A N 1
ATOM 1414 C CA . LYS A 1 181 ? -10.716 2.713 7.253 1.00 90.75 181 LYS A CA 1
ATOM 1415 C C . LYS A 1 181 ? -9.548 2.884 8.205 1.00 90.75 181 LYS A C 1
ATOM 1417 O O . LYS A 1 181 ? -9.682 2.664 9.403 1.00 90.75 181 LYS A O 1
ATOM 1422 N N . ALA A 1 182 ? -8.428 3.337 7.673 1.00 86.44 182 ALA A N 1
ATOM 1423 C CA . ALA A 1 182 ? -7.264 3.727 8.443 1.00 86.44 182 ALA A CA 1
ATOM 1424 C C . ALA A 1 182 ? -6.590 4.932 7.790 1.00 86.44 182 ALA A C 1
ATOM 1426 O O . ALA A 1 182 ? -6.822 5.240 6.622 1.00 86.44 182 ALA A O 1
ATOM 1427 N N . ARG A 1 183 ? -5.716 5.598 8.540 1.00 81.88 183 ARG A N 1
ATOM 1428 C CA . ARG A 1 183 ? -4.708 6.480 7.954 1.00 81.88 183 ARG A CA 1
ATOM 1429 C C . ARG A 1 183 ? -3.371 5.764 7.967 1.00 81.88 183 ARG A C 1
ATOM 1431 O O . ARG A 1 183 ? -3.015 5.119 8.955 1.00 81.88 183 ARG A O 1
ATOM 1438 N N . SER A 1 184 ? -2.645 5.851 6.864 1.00 73.69 184 SER A N 1
ATOM 1439 C CA . SER A 1 184 ? -1.334 5.221 6.740 1.00 73.69 184 SER A CA 1
ATOM 1440 C C . SER A 1 184 ? -0.446 6.024 5.811 1.00 73.69 184 SER A C 1
ATOM 1442 O O . SER A 1 184 ? -0.943 6.760 4.961 1.00 73.69 184 SER A O 1
ATOM 1444 N N . SER A 1 185 ? 0.863 5.882 5.975 1.00 56.62 185 SER A N 1
ATOM 1445 C CA . SER A 1 185 ? 1.841 6.415 5.043 1.00 56.62 185 SER A CA 1
ATOM 1446 C C . SER A 1 185 ? 2.357 5.313 4.107 1.00 56.62 185 SER A C 1
ATOM 1448 O O . SER A 1 185 ? 3.232 4.555 4.526 1.00 56.62 185 SER A O 1
ATOM 1450 N N . GLY A 1 186 ? 1.772 5.208 2.881 1.00 49.94 186 GLY A N 1
ATOM 1451 C CA . GLY A 1 186 ? 2.126 4.245 1.793 1.00 49.94 186 GLY A CA 1
ATOM 1452 C C . GLY A 1 186 ? 1.127 3.110 1.281 1.00 49.94 186 GLY A C 1
ATOM 1453 O O . GLY A 1 186 ? -0.008 3.128 1.724 1.00 49.94 186 GLY A O 1
ATOM 1454 N N . LEU A 1 187 ? 1.542 2.082 0.446 1.00 53.44 187 LEU A N 1
ATOM 1455 C CA . LEU A 1 187 ? 1.178 0.620 0.063 1.00 53.44 187 LEU A CA 1
ATOM 1456 C C . LEU A 1 187 ? 1.007 -0.526 1.115 1.00 53.44 187 LEU A C 1
ATOM 1458 O O . LEU A 1 187 ? 1.690 -0.751 2.086 1.00 53.44 187 LEU A O 1
ATOM 1462 N N . MET A 1 188 ? 0.284 -1.557 0.748 1.00 59.94 188 MET A N 1
ATOM 1463 C CA . MET A 1 188 ? 0.039 -2.730 1.585 1.00 59.94 188 MET A CA 1
ATOM 1464 C C . MET A 1 188 ? 1.187 -3.750 1.858 1.00 59.94 188 MET A C 1
ATOM 1466 O O . MET A 1 188 ? 1.091 -4.914 1.467 1.00 59.94 188 MET A O 1
ATOM 1470 N N . GLY A 1 189 ? 2.221 -3.379 2.614 1.00 65.19 189 GLY A N 1
ATOM 1471 C CA . GLY A 1 189 ? 3.076 -4.324 3.331 1.00 65.19 189 GLY A CA 1
ATOM 1472 C C . GLY A 1 189 ? 2.337 -4.916 4.538 1.00 65.19 189 GLY A C 1
ATOM 1473 O O . GLY A 1 189 ? 1.780 -4.190 5.365 1.00 65.19 189 GLY A O 1
ATOM 1474 N N . LEU A 1 190 ? 2.290 -6.244 4.628 1.00 73.38 190 LEU A N 1
ATOM 1475 C CA . LEU A 1 190 ? 1.572 -6.977 5.680 1.00 73.38 190 LEU A CA 1
ATOM 1476 C C . LEU A 1 190 ? 2.491 -7.473 6.801 1.00 73.38 190 LEU A C 1
ATOM 1478 O O . LEU A 1 190 ? 2.018 -8.106 7.748 1.00 73.38 190 LEU A O 1
ATOM 1482 N N . ALA A 1 191 ? 3.797 -7.230 6.695 1.00 72.81 191 ALA A N 1
ATOM 1483 C CA . ALA A 1 191 ? 4.748 -7.633 7.715 1.00 72.81 191 ALA A CA 1
ATOM 1484 C C . ALA A 1 191 ? 4.780 -6.657 8.912 1.00 72.81 191 ALA A C 1
ATOM 1486 O O . ALA A 1 191 ? 4.070 -5.648 8.984 1.00 72.81 191 ALA A O 1
ATOM 1487 N N . TYR A 1 192 ? 5.597 -7.004 9.909 1.00 68.62 192 TYR A N 1
ATOM 1488 C CA . TYR A 1 192 ? 5.697 -6.269 11.171 1.00 68.62 192 TYR A CA 1
ATOM 1489 C C . TYR A 1 192 ? 6.268 -4.853 11.001 1.00 68.62 192 TYR A C 1
ATOM 1491 O O . TYR A 1 192 ? 7.191 -4.671 10.204 1.00 68.62 192 TYR A O 1
ATOM 1499 N N . PRO A 1 193 ? 5.863 -3.865 11.824 1.00 57.94 193 PRO A N 1
ATOM 1500 C CA . PRO A 1 193 ? 6.304 -2.479 11.686 1.00 57.94 193 PRO A CA 1
ATOM 1501 C C . PRO A 1 193 ? 7.822 -2.321 11.805 1.00 57.94 193 PRO A C 1
ATOM 1503 O O . PRO A 1 193 ? 8.388 -1.390 11.265 1.00 57.94 193 PRO A O 1
ATOM 1506 N N . SER A 1 194 ? 8.524 -3.263 12.442 1.00 60.38 194 SER A N 1
ATOM 1507 C CA . SER A 1 194 ? 9.989 -3.259 12.539 1.00 60.38 194 SER A CA 1
ATOM 1508 C C . SER A 1 194 ? 10.732 -3.344 11.198 1.00 60.38 194 SER A C 1
ATOM 1510 O O . SER A 1 194 ? 11.944 -3.154 11.186 1.00 60.38 194 SER A O 1
ATOM 1512 N N . LEU A 1 195 ? 10.048 -3.697 10.105 1.00 56.34 195 LEU A N 1
ATOM 1513 C CA . LEU A 1 195 ? 10.626 -3.784 8.756 1.00 56.34 195 LEU A CA 1
ATOM 1514 C C . LEU A 1 195 ? 10.259 -2.592 7.868 1.00 56.34 195 LEU A C 1
ATOM 1516 O O . LEU A 1 195 ? 10.597 -2.593 6.691 1.00 56.34 195 LEU A O 1
ATOM 1520 N N . VAL A 1 196 ? 9.532 -1.623 8.414 1.00 56.69 196 VAL A N 1
ATOM 1521 C CA . VAL A 1 196 ? 9.159 -0.408 7.705 1.00 56.69 196 VAL A CA 1
ATOM 1522 C C . VAL A 1 196 ? 10.409 0.480 7.550 1.00 56.69 196 VAL A C 1
ATOM 1524 O O . VAL A 1 196 ? 11.269 0.546 8.439 1.00 56.69 196 VAL A O 1
ATOM 1527 N N . SER A 1 197 ? 10.549 1.140 6.406 1.00 58.22 197 SER A N 1
ATOM 1528 C CA . SER A 1 197 ? 11.603 2.133 6.172 1.00 58.22 197 SER A CA 1
ATOM 1529 C C . SER A 1 197 ? 11.454 3.324 7.140 1.00 58.22 197 SER A C 1
ATOM 1531 O O . SER A 1 197 ? 10.359 3.672 7.545 1.00 58.22 197 SER A O 1
ATOM 1533 N N . ASN A 1 198 ? 12.542 3.943 7.610 1.00 60.00 198 ASN A N 1
ATOM 1534 C CA . ASN A 1 198 ? 12.488 5.152 8.465 1.00 60.00 198 ASN A CA 1
ATOM 1535 C C . ASN A 1 198 ? 11.667 5.064 9.789 1.00 60.00 198 ASN A C 1
ATOM 1537 O O . ASN A 1 198 ? 11.360 6.092 10.394 1.00 60.00 198 ASN A O 1
ATOM 1541 N N . VAL A 1 199 ? 11.356 3.863 10.309 1.00 57.69 199 VAL A N 1
ATOM 1542 C CA . VAL A 1 199 ? 10.559 3.641 11.552 1.00 57.69 199 VAL A CA 1
ATOM 1543 C C . VAL A 1 199 ? 11.025 4.463 12.745 1.00 57.69 199 VAL A C 1
ATOM 1545 O O . VAL A 1 199 ? 10.219 4.889 13.571 1.00 57.69 199 VAL A O 1
ATOM 1548 N N . ARG A 1 200 ? 12.341 4.647 12.867 1.00 59.31 200 ARG A N 1
ATOM 1549 C CA . ARG A 1 200 ? 12.951 5.279 14.040 1.00 59.31 200 ARG A CA 1
ATOM 1550 C C . ARG A 1 200 ? 12.716 6.785 14.097 1.00 59.31 200 ARG A C 1
ATOM 1552 O O . ARG A 1 200 ? 12.719 7.326 15.197 1.00 59.31 200 ARG A O 1
ATOM 1559 N N . ASP A 1 201 ? 12.468 7.418 12.954 1.00 61.47 201 ASP A N 1
ATOM 1560 C CA . ASP A 1 201 ? 12.438 8.878 12.844 1.00 61.47 201 ASP A CA 1
ATOM 1561 C C . ASP A 1 201 ? 11.008 9.434 12.823 1.00 61.47 201 ASP A C 1
ATOM 1563 O O . ASP A 1 201 ? 10.776 10.572 13.225 1.00 61.47 201 ASP A O 1
ATOM 1567 N N . LEU A 1 202 ? 10.032 8.616 12.413 1.00 64.75 202 LEU A N 1
ATOM 1568 C CA . LEU A 1 202 ? 8.663 9.071 12.148 1.00 64.75 202 LEU A CA 1
ATOM 1569 C C . LEU A 1 202 ? 7.580 8.411 13.006 1.00 64.75 202 LEU A C 1
ATOM 1571 O O . LEU A 1 202 ? 6.430 8.838 12.948 1.00 64.75 202 LEU A O 1
ATOM 1575 N N . ASN A 1 203 ? 7.927 7.396 13.810 1.00 67.00 203 ASN A N 1
ATOM 1576 C CA . ASN A 1 203 ? 6.985 6.654 14.661 1.00 67.00 203 ASN A CA 1
ATOM 1577 C C . ASN A 1 203 ? 5.693 6.234 13.919 1.00 67.00 203 ASN A C 1
ATOM 1579 O O . ASN A 1 203 ? 4.604 6.251 14.492 1.00 67.00 203 ASN A O 1
ATOM 1583 N N . TYR A 1 204 ? 5.808 5.893 12.632 1.00 71.94 204 TYR A N 1
ATOM 1584 C CA . TYR A 1 204 ? 4.688 5.406 11.833 1.00 71.94 204 TYR A CA 1
ATOM 1585 C C . TYR A 1 204 ? 4.641 3.876 11.826 1.00 71.94 204 TYR A C 1
ATOM 1587 O O . TYR A 1 204 ? 5.620 3.201 12.152 1.00 71.94 204 TYR A O 1
ATOM 1595 N N . THR A 1 205 ? 3.479 3.325 11.476 1.00 72.88 205 THR A N 1
ATOM 1596 C CA . THR A 1 205 ? 3.206 1.884 11.487 1.00 72.88 205 THR A CA 1
ATOM 1597 C C . THR A 1 205 ? 2.679 1.415 10.130 1.00 72.88 205 THR A C 1
ATOM 1599 O O . THR A 1 205 ? 2.177 2.222 9.344 1.00 72.88 205 THR A O 1
ATOM 1602 N N . SER A 1 206 ? 2.800 0.117 9.835 1.00 79.50 206 SER A N 1
ATOM 1603 C CA . SER A 1 206 ? 2.286 -0.447 8.582 1.00 79.50 206 SER A CA 1
ATOM 1604 C C . SER A 1 206 ? 0.757 -0.417 8.551 1.00 79.50 206 SER A C 1
ATOM 1606 O O . SER A 1 206 ? 0.101 -0.491 9.594 1.00 79.50 206 SER A O 1
ATOM 1608 N N . ILE A 1 207 ? 0.173 -0.344 7.349 1.00 84.56 207 ILE A N 1
ATOM 1609 C CA . ILE A 1 207 ? -1.285 -0.224 7.171 1.00 84.56 207 ILE A CA 1
ATOM 1610 C C . ILE A 1 207 ? -2.063 -1.295 7.941 1.00 84.56 207 ILE A C 1
ATOM 1612 O O . ILE A 1 207 ? -3.100 -1.002 8.527 1.00 84.56 207 ILE A O 1
ATOM 1616 N N . ILE A 1 208 ? -1.547 -2.526 8.003 1.00 86.50 208 ILE A N 1
ATOM 1617 C CA . ILE A 1 208 ? -2.223 -3.623 8.697 1.00 86.50 208 ILE A CA 1
ATOM 1618 C C . ILE A 1 208 ? -2.332 -3.369 10.207 1.00 86.50 208 ILE A C 1
ATOM 1620 O O . ILE A 1 208 ? -3.332 -3.736 10.811 1.00 86.50 208 ILE A O 1
ATOM 1624 N N . PHE A 1 209 ? -1.359 -2.684 10.814 1.00 85.88 209 PHE A N 1
ATOM 1625 C CA . PHE A 1 209 ? -1.417 -2.297 12.224 1.00 85.88 209 PHE A CA 1
ATOM 1626 C C . PHE A 1 209 ? -2.357 -1.113 12.442 1.00 85.88 209 PHE A C 1
ATOM 1628 O O . PHE A 1 209 ? -3.122 -1.145 13.404 1.00 85.88 209 PHE A O 1
ATOM 1635 N N . SER A 1 210 ? -2.361 -0.125 11.541 1.00 87.25 210 SER A N 1
ATOM 1636 C CA . SER A 1 210 ? -3.323 0.984 11.595 1.00 87.25 210 SER A CA 1
ATOM 1637 C C . SER A 1 210 ? -4.770 0.483 11.514 1.00 87.25 210 SER A C 1
ATOM 1639 O O . SER A 1 210 ? -5.627 0.945 12.259 1.00 87.25 210 SER A O 1
ATOM 1641 N N . LEU A 1 211 ? -5.045 -0.516 10.666 1.00 88.81 211 LEU A N 1
ATOM 1642 C CA . LEU A 1 211 ? -6.375 -1.130 10.533 1.00 88.81 211 LEU A CA 1
ATOM 1643 C C . LEU A 1 211 ? -6.846 -1.855 11.803 1.00 88.81 211 LEU A C 1
ATOM 1645 O O . LEU A 1 211 ? -8.040 -2.081 11.964 1.00 88.81 211 LEU A O 1
ATOM 1649 N N . PHE A 1 212 ? -5.931 -2.243 12.692 1.00 90.00 212 PHE A N 1
ATOM 1650 C CA . PHE A 1 212 ? -6.254 -2.924 13.948 1.00 90.00 212 PHE A CA 1
ATOM 1651 C C . PHE A 1 212 ? -6.215 -1.996 15.171 1.00 90.00 212 PHE A C 1
ATOM 1653 O O . PHE A 1 212 ? -6.504 -2.436 16.287 1.00 90.00 212 PHE A O 1
ATOM 1660 N N . GLU A 1 213 ? -5.849 -0.726 14.990 1.00 87.94 213 GLU A N 1
ATOM 1661 C CA . GLU A 1 213 ? -5.654 0.224 16.086 1.00 87.94 213 GLU A CA 1
ATOM 1662 C C . GLU A 1 213 ? -6.964 0.563 16.809 1.00 87.94 213 GLU A C 1
ATOM 1664 O O . GLU A 1 213 ? -6.983 0.693 18.036 1.00 87.94 213 GLU A O 1
ATOM 1669 N N . ASP A 1 214 ? -8.076 0.616 16.072 1.00 82.19 214 ASP A N 1
ATOM 1670 C CA . ASP A 1 214 ? -9.410 0.885 16.615 1.00 82.19 214 ASP A CA 1
ATOM 1671 C C . ASP A 1 214 ? -9.984 -0.278 17.456 1.00 82.19 214 ASP A C 1
ATOM 1673 O O . ASP A 1 214 ? -10.996 -0.113 18.142 1.00 82.19 214 ASP A O 1
ATOM 1677 N N . LYS A 1 215 ? -9.315 -1.444 17.442 1.00 82.00 215 LYS A N 1
ATOM 1678 C CA . LYS A 1 215 ? -9.683 -2.690 18.142 1.00 82.00 215 LYS A CA 1
ATOM 1679 C C . LYS A 1 215 ? -11.091 -3.197 17.818 1.00 82.00 215 LYS A C 1
ATOM 1681 O O . LYS A 1 215 ? -11.645 -3.989 18.585 1.00 82.00 215 LYS A O 1
ATOM 1686 N N . THR A 1 216 ? -11.670 -2.775 16.696 1.00 87.12 216 THR A N 1
ATOM 1687 C CA . THR A 1 216 ? -12.985 -3.248 16.240 1.00 87.12 216 THR A CA 1
ATOM 1688 C C . THR A 1 216 ? -12.932 -4.700 15.779 1.00 87.12 216 THR A C 1
ATOM 1690 O O . THR A 1 216 ? -13.928 -5.419 15.881 1.00 87.12 216 THR A O 1
ATOM 1693 N N . ILE A 1 217 ? -11.753 -5.157 15.346 1.00 89.81 217 ILE A N 1
ATOM 1694 C CA . ILE A 1 217 ? -11.484 -6.537 14.952 1.00 89.81 217 ILE A CA 1
ATOM 1695 C C . ILE A 1 217 ? -10.193 -7.085 15.583 1.00 89.81 217 ILE A C 1
ATOM 1697 O O . ILE A 1 217 ? -9.295 -6.319 15.940 1.00 89.81 217 ILE A O 1
ATOM 1701 N N . PRO A 1 218 ? -10.063 -8.419 15.720 1.00 91.12 218 PRO A N 1
ATOM 1702 C CA . PRO A 1 218 ? -8.819 -9.042 16.164 1.00 91.12 218 PRO A CA 1
ATOM 1703 C C . PRO A 1 218 ? -7.626 -8.703 15.245 1.00 91.12 218 PRO A C 1
ATOM 1705 O O . PRO A 1 218 ? -7.795 -8.688 14.027 1.00 91.12 218 PRO A O 1
ATOM 1708 N N . PRO A 1 219 ? -6.404 -8.510 15.780 1.00 91.56 219 PRO A N 1
ATOM 1709 C CA . PRO A 1 219 ? -5.226 -8.149 14.990 1.00 91.56 219 PRO A CA 1
ATOM 1710 C C . PRO A 1 219 ? -4.600 -9.367 14.289 1.00 91.56 219 PRO A C 1
ATOM 1712 O O . PRO A 1 219 ? -3.458 -9.749 14.546 1.00 91.56 219 PRO A O 1
ATOM 1715 N N . ILE A 1 220 ? -5.384 -10.024 13.440 1.00 90.62 220 ILE A N 1
ATOM 1716 C CA . ILE A 1 220 ? -4.999 -11.195 12.648 1.00 90.62 220 ILE A CA 1
ATOM 1717 C C . ILE A 1 220 ? -5.498 -11.022 11.219 1.00 90.62 220 ILE A C 1
ATOM 1719 O O . ILE A 1 220 ? -6.548 -10.428 10.983 1.00 90.62 220 ILE A O 1
ATOM 1723 N N . PHE A 1 221 ? -4.780 -11.590 10.260 1.00 92.75 221 PHE A N 1
ATOM 1724 C CA . PHE A 1 221 ? -5.277 -11.750 8.901 1.00 92.75 221 PHE A CA 1
ATOM 1725 C C . PHE A 1 221 ? -5.080 -13.193 8.442 1.00 92.75 221 PHE A C 1
ATOM 1727 O O . PHE A 1 221 ? -4.164 -13.879 8.898 1.00 92.75 221 PHE A O 1
ATOM 1734 N N . SER A 1 222 ? -5.938 -13.645 7.533 1.00 94.12 222 SER A N 1
ATOM 1735 C CA . SER A 1 222 ? -5.864 -14.973 6.926 1.00 94.12 222 SER A CA 1
ATOM 1736 C C . SER A 1 222 ? -5.707 -14.851 5.417 1.00 94.12 222 SER A C 1
ATOM 1738 O O . SER A 1 222 ? -6.383 -14.043 4.781 1.00 94.12 222 SER A O 1
ATOM 1740 N N . LEU A 1 223 ? -4.839 -15.680 4.840 1.00 92.94 223 LEU A N 1
ATOM 1741 C CA . LEU A 1 223 ? -4.652 -15.800 3.396 1.00 92.94 223 LEU A CA 1
ATOM 1742 C C . LEU A 1 223 ? -5.067 -17.198 2.942 1.00 92.94 223 LEU A C 1
ATOM 174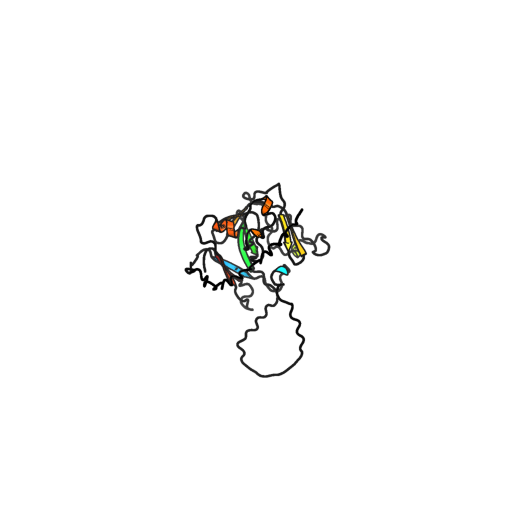4 O O . LEU A 1 223 ? -4.516 -18.196 3.403 1.00 92.94 223 LEU A O 1
ATOM 1748 N N . ALA A 1 224 ? -6.009 -17.261 2.007 1.00 93.00 224 ALA A N 1
ATOM 1749 C CA . ALA A 1 224 ? -6.420 -18.485 1.334 1.00 93.00 224 ALA A CA 1
ATOM 1750 C C . ALA A 1 224 ? -6.105 -18.348 -0.158 1.00 93.00 224 ALA A C 1
ATOM 1752 O O . ALA A 1 224 ? -6.923 -17.845 -0.923 1.00 93.00 224 ALA A O 1
ATOM 1753 N N . LEU A 1 225 ? -4.897 -18.743 -0.569 1.00 89.81 225 LEU A N 1
ATOM 1754 C CA . LEU A 1 225 ? -4.421 -18.570 -1.945 1.00 89.81 225 LEU A CA 1
ATOM 1755 C C . LEU A 1 225 ? -4.944 -19.684 -2.859 1.00 89.81 225 LEU A C 1
ATOM 1757 O O . LEU A 1 225 ? -4.848 -20.867 -2.531 1.00 89.81 225 LEU A O 1
ATOM 1761 N N . THR A 1 226 ? -5.474 -19.313 -4.026 1.00 85.69 226 THR A N 1
ATOM 1762 C CA . THR A 1 226 ? -5.990 -20.290 -5.000 1.00 85.69 226 THR A CA 1
ATOM 1763 C C . THR A 1 226 ? -4.904 -20.737 -5.972 1.00 85.69 226 THR A C 1
ATOM 1765 O O . THR A 1 226 ? -4.117 -19.936 -6.477 1.00 85.69 226 THR A O 1
ATOM 1768 N N . ARG A 1 227 ? -4.883 -22.039 -6.288 1.00 78.69 227 ARG A N 1
ATOM 1769 C CA . ARG A 1 227 ? -4.060 -22.565 -7.380 1.00 78.69 227 ARG A CA 1
ATOM 1770 C C . ARG A 1 227 ? -4.672 -22.163 -8.720 1.00 78.69 227 ARG A C 1
ATOM 1772 O O . ARG A 1 227 ? -5.777 -22.574 -9.066 1.00 78.69 227 ARG A O 1
ATOM 1779 N N . SER A 1 228 ? -3.910 -21.406 -9.498 1.00 69.81 228 SER A N 1
ATOM 1780 C CA . SER A 1 228 ? -4.263 -21.048 -10.871 1.00 69.81 228 SER A CA 1
ATOM 1781 C C . SER A 1 228 ? -4.441 -22.296 -11.748 1.00 69.81 228 SER A C 1
ATOM 1783 O O . SER A 1 228 ? -3.649 -23.239 -11.681 1.00 69.81 228 SER A O 1
ATOM 1785 N N . THR A 1 229 ? -5.466 -22.280 -12.597 1.00 72.06 229 THR A N 1
ATOM 1786 C CA . THR A 1 229 ? -5.730 -23.312 -13.615 1.00 72.06 229 THR A CA 1
ATOM 1787 C C . THR A 1 229 ? -5.875 -22.657 -14.984 1.00 72.06 229 THR A C 1
ATOM 1789 O O . THR A 1 229 ? -6.124 -21.454 -15.060 1.00 72.06 229 THR A O 1
ATOM 1792 N N . ASN A 1 230 ? -5.791 -23.431 -16.072 1.00 70.38 230 ASN A N 1
ATOM 1793 C CA . ASN A 1 230 ? -5.996 -22.906 -17.432 1.00 70.38 230 ASN A CA 1
ATOM 1794 C C . ASN A 1 230 ? -7.348 -22.182 -17.590 1.00 70.38 230 ASN A C 1
ATOM 1796 O O . ASN A 1 230 ? -7.441 -21.193 -18.306 1.00 70.38 230 ASN A O 1
ATOM 1800 N N . SER A 1 231 ? -8.383 -22.631 -16.876 1.00 72.88 231 SER A N 1
ATOM 1801 C CA . SER A 1 231 ? -9.713 -22.007 -16.856 1.00 72.88 231 SER A CA 1
ATOM 1802 C C . SER A 1 231 ? -9.857 -20.839 -15.872 1.00 72.88 231 SER A C 1
ATOM 1804 O O . SER A 1 231 ? -10.796 -20.057 -15.982 1.00 72.88 231 SER A O 1
ATOM 1806 N N . LYS A 1 232 ? -8.967 -20.725 -14.879 1.00 72.25 232 LYS A N 1
ATOM 1807 C CA . LYS A 1 232 ? -9.004 -19.701 -13.821 1.00 72.25 232 LYS A CA 1
ATOM 1808 C C . LYS A 1 232 ? -7.609 -19.131 -13.600 1.00 72.25 232 LYS A C 1
ATOM 1810 O O . LYS A 1 232 ? -7.015 -19.267 -12.531 1.00 72.25 232 LYS A O 1
ATOM 1815 N N . GLN A 1 233 ? -7.066 -18.515 -14.645 1.00 72.25 233 GLN A N 1
ATOM 1816 C CA . GLN A 1 233 ? -5.676 -18.070 -14.636 1.00 72.25 233 GLN A CA 1
ATOM 1817 C C . GLN A 1 233 ? -5.416 -16.934 -13.633 1.00 72.25 233 GLN A C 1
ATOM 1819 O O . GLN A 1 233 ? -4.307 -16.839 -13.110 1.00 72.25 233 GLN A O 1
ATOM 1824 N N . TYR A 1 234 ? -6.435 -16.115 -13.353 1.00 81.44 234 TYR A N 1
ATOM 1825 C CA . TYR A 1 234 ? -6.343 -14.904 -12.530 1.00 81.44 234 TYR A CA 1
ATOM 1826 C C . TYR A 1 234 ? -6.919 -15.055 -11.117 1.00 81.44 234 TYR A C 1
ATOM 1828 O O . TYR A 1 234 ? -6.886 -14.097 -10.350 1.00 81.44 234 TYR A O 1
ATOM 1836 N N . ASP A 1 235 ? -7.478 -16.216 -10.774 1.00 87.38 235 ASP A N 1
ATOM 1837 C CA . ASP A 1 235 ? -8.064 -16.431 -9.451 1.00 87.38 235 ASP A CA 1
ATOM 1838 C C . ASP A 1 235 ? -6.956 -16.496 -8.391 1.00 87.38 235 ASP A C 1
ATOM 1840 O O . ASP A 1 235 ? -6.117 -17.397 -8.420 1.00 87.38 235 ASP A O 1
ATOM 1844 N N . GLY A 1 236 ? -6.920 -15.501 -7.501 1.00 88.50 236 GLY A N 1
ATOM 1845 C CA . GLY A 1 236 ? -5.890 -15.366 -6.474 1.00 88.50 236 GLY A CA 1
ATOM 1846 C C . GLY A 1 236 ? -6.307 -15.900 -5.105 1.00 88.50 236 GLY A C 1
ATOM 1847 O O . GLY A 1 236 ? -5.447 -16.063 -4.244 1.00 88.50 236 GLY A O 1
ATOM 1848 N N . GLY A 1 237 ? -7.594 -16.198 -4.893 1.00 93.25 237 GLY A N 1
ATOM 1849 C CA . GLY A 1 237 ? -8.133 -16.594 -3.591 1.00 93.25 237 GLY A CA 1
ATOM 1850 C C . GLY A 1 237 ? -8.637 -15.424 -2.741 1.00 93.25 237 GLY A C 1
ATOM 1851 O O . GLY A 1 237 ? -9.255 -14.505 -3.278 1.00 93.25 237 GLY A O 1
ATOM 1852 N N . LEU A 1 238 ? -8.432 -15.477 -1.422 1.00 95.44 238 LEU A N 1
ATOM 1853 C CA . LEU A 1 238 ? -9.019 -14.544 -0.451 1.00 95.44 238 LEU A CA 1
ATOM 1854 C C . LEU A 1 238 ? -7.989 -14.030 0.567 1.00 95.44 238 LEU A C 1
ATOM 1856 O O . LEU A 1 238 ? -7.119 -14.777 1.019 1.00 95.44 238 LEU A O 1
ATOM 1860 N N . LEU A 1 239 ? -8.152 -12.769 0.964 1.00 94.38 239 LEU A N 1
ATOM 1861 C CA . LEU A 1 239 ? -7.548 -12.156 2.148 1.00 94.38 239 LEU A CA 1
ATOM 1862 C C . LEU A 1 239 ? -8.676 -11.788 3.116 1.00 94.38 239 LEU A C 1
ATOM 1864 O O . LEU A 1 239 ? -9.622 -11.120 2.715 1.00 94.38 239 LEU A O 1
ATOM 1868 N N . ALA A 1 240 ? -8.573 -12.192 4.376 1.00 95.38 240 ALA A N 1
ATOM 1869 C CA . ALA A 1 240 ? -9.549 -11.870 5.412 1.00 95.38 240 ALA A CA 1
ATOM 1870 C C . ALA A 1 240 ? -8.879 -11.127 6.572 1.00 95.38 240 ALA A C 1
ATOM 1872 O O . ALA A 1 240 ? -7.804 -11.535 7.015 1.00 95.38 240 ALA A O 1
ATOM 1873 N N . LEU A 1 241 ? -9.506 -10.059 7.071 1.00 93.88 241 LEU A N 1
ATOM 1874 C CA . LEU A 1 241 ? -9.015 -9.259 8.198 1.00 93.88 241 LEU A CA 1
ATOM 1875 C C . LEU A 1 241 ? -9.858 -9.517 9.450 1.00 93.88 241 LEU A C 1
ATOM 1877 O O . LEU A 1 241 ? -11.083 -9.423 9.415 1.00 93.88 241 LEU A O 1
ATOM 1881 N N . GLY A 1 242 ? -9.215 -9.833 10.570 1.00 93.00 242 GLY A N 1
ATOM 1882 C CA . GLY A 1 242 ? -9.881 -10.090 11.848 1.00 93.00 242 GLY A CA 1
ATOM 1883 C C . GLY A 1 242 ? -10.364 -11.521 12.061 1.00 93.00 242 GLY A C 1
ATOM 1884 O O . GLY A 1 242 ? -11.024 -11.794 13.061 1.00 93.00 242 GLY A O 1
ATOM 1885 N N . GLY A 1 243 ? -10.047 -12.443 11.151 1.00 92.31 243 GLY A N 1
ATOM 1886 C CA . GLY A 1 243 ? -10.551 -13.808 11.224 1.00 92.31 243 GLY A CA 1
ATOM 1887 C C . GLY A 1 243 ? -10.246 -14.652 9.994 1.00 92.31 243 GLY A C 1
ATOM 1888 O O . GLY A 1 243 ? -9.365 -14.323 9.196 1.00 92.31 243 GLY A O 1
ATOM 1889 N N . ILE A 1 244 ? -10.991 -15.744 9.860 1.00 92.50 244 ILE A N 1
ATOM 1890 C CA . ILE A 1 244 ? -11.051 -16.590 8.664 1.00 92.50 244 ILE A CA 1
ATOM 1891 C C . ILE A 1 244 ? -12.269 -16.199 7.799 1.00 92.50 244 ILE A C 1
ATOM 1893 O O . ILE A 1 244 ? -13.267 -15.738 8.363 1.00 92.50 244 ILE A O 1
ATOM 1897 N N . PRO A 1 245 ? -12.177 -16.325 6.460 1.00 85.69 245 PRO A N 1
ATOM 1898 C CA . PRO A 1 245 ? -13.281 -16.026 5.545 1.00 85.69 245 PRO A CA 1
ATOM 1899 C C . PRO A 1 245 ? -14.430 -17.041 5.628 1.00 85.69 245 PRO A C 1
ATOM 1901 O O . PRO A 1 245 ? -14.202 -18.170 6.123 1.00 85.69 245 PRO A O 1
#

Secondary structure (DSSP, 8-state):
------PPP--------------------------B-S-EEEEEEPPTT-S---GGGSTT--------------------------SPPPEEEEEEETTEEEEEE-BSS-------BTT---B-TTT--B--GGGT--SS-B---TT-EEEEEEEEEEE-TTS-EEEEEEEEEEEEETTEEEEESSS-B-S-GGGSTTHHHH----HHHHHHHT-SS-S-EEEEEPPPBTTBTTEEEEEEESSB-

Foldseek 3Di:
DDDDDDDDDDDDDDPPPPPPPPPDPDPPPDPDDQDDFLLKWFKWKDFPDQLQPPLQQPPPDDPDDDDDDDDDDDDDPPPPPPPPPPGDIWIWTWKDWANDIDIATAAQPAQFFAFAAPPDFDADLPPRDTDPPVNNVGPDHDDDDPQWAFPVVDWDWDAGPVSDIDIGTWTWTWMGGSNFTFIATGHHHPYFQVRYPPCVPPVGGGPLVRSCVVVPADSDKDADADDADPVRRTRGGMIGGRGDD

Radius of gyration: 27.16 Å; chains: 1; bounding box: 81×65×88 Å

Sequence (245 aa):
MLLSPSNIPSIAFLIILSCSINVFGLERRAPSRNVLTSNVLKLTSAPWHFPISPNSLSKRFSHSQFIDTIAHDEAEVNNQQDLLTLGGRVYMTNVTLGNQSYTLVIDTGSSDTWIAGSNLQCLRRITQFPAPNSRCGFRQLYHESLTFERIESHDFTVSYTDEEFLSGDLGTEEVEVAGLKARSSGLMGLAYPSLVSNVRDLNYTSIIFSLFEDKTIPPIFSLALTRSTNSKQYDGGLLALGGIP

InterPro domains:
  IPR001461 Aspartic peptidase A1 [PTHR47966] (63-244)
  IPR001969 Aspartic peptidase, active site [PS00141] (104-115)
  IPR021109 Aspartic peptidase domain superfamily [G3DSA:2.40.70.10] (85-239)
  IPR021109 Aspartic peptidase domain superfamily [SSF50630] (85-244)
  IPR033121 Peptidase family A1 domain [PF00026] (91-244)
  IPR033121 Peptidase family A1 domain [PS51767] (91-245)
  IPR034164 Pepsin-like domain [cd05471] (91-245)

Organism: NCBI:txid1314779

pLDDT: mean 71.38, std 20.48, range [28.14, 95.44]